Protein AF-A0A353QF00-F1 (afdb_monomer)

Mean predicted aligned error: 13.76 Å

Foldseek 3Di:
DVVVVVVVVVVVVVVVVVVVVVVVVVVVVVVVVVVVVVVVVVVVVVVVVVVVVVVVVVVVVVVVVVVVVVVVVVVVVVVVVVVVVVVVVVVVVVVVVVVVVVVVVVVVVVVVVVVVVVVLVVLLVVQQDDPDPPQDAPCRVVVDDPPPAPRVVDPRGHSLSHAFGADPVRGGDPDSVSSVVVLVPDPSNVVRPDDPPDDDD

Secondary structure (DSSP, 8-state):
-HHHHHHHHHHHHHHHHHHHHHHHHHHHHHHHHHHHHHHHHHHHHHHHHHHHHHHHHHHHHHHHHHHHHHHHHHHHHHHHHHHHHHHHHHHHHHHHHHHHHHHHHHHHHHHHHHHHHHHHHHHHHHHTS---TT---HHHHTT---TT-TTTT-SS--GGGSTT-B-TTS-B-SSHHHHHHHHTTSHHHHHHH--TT----

Radius of gyration: 63.58 Å; Cα contacts (8 Å, |Δi|>4): 87; chains: 1; bounding box: 124×31×167 Å

Solvent-accessible surface area (backbone atoms only — not comparable to full-atom values): 11390 Å² total; per-residue (Å²): 114,73,70,61,53,54,52,52,50,53,54,50,52,52,51,53,52,50,57,50,48,54,52,49,51,53,52,51,51,51,50,49,55,52,50,50,53,51,51,52,54,51,50,53,51,50,57,51,51,53,53,51,53,53,51,51,52,53,50,50,54,52,49,53,52,49,52,53,52,50,52,52,50,52,54,50,51,52,52,53,50,52,51,52,55,50,50,55,49,50,52,50,51,51,53,50,52,54,52,52,47,51,52,51,52,51,53,50,51,53,52,52,52,53,51,52,53,50,50,52,51,51,50,37,57,59,31,51,59,83,88,58,94,82,66,63,43,52,44,68,80,66,71,52,83,59,85,85,22,72,46,55,93,41,91,48,55,45,49,82,40,46,79,64,32,50,51,97,86,70,51,50,56,95,40,70,72,64,36,47,68,56,36,71,73,32,64,56,47,47,64,64,65,60,57,103,82,68,83,90,127

Sequence (201 aa):
AQIVNLVQEILAETKAAVEASEHGALAAETGSVLSIKASEAFSEIYASVDRTVQTIQDIAAASEQQAASSQEMTSTMATVSDIAAQNATGARQVSGGAQEQRVTVGRLAEQAHALVEMADRLTSMVGRFKVKEDFQSCWIIKNCNFLNCPAFQSPEEKCWLVPGTLCESGQAAPSIAAKRSTCYQCEVFKTNQRTDSEPVS

Structure (mmCIF, N/CA/C/O backbone):
data_AF-A0A353QF00-F1
#
_entry.id   AF-A0A353QF00-F1
#
loop_
_atom_site.group_PDB
_atom_site.id
_atom_site.type_symbol
_atom_site.label_atom_id
_atom_site.label_alt_id
_atom_site.label_comp_id
_atom_site.label_asym_id
_atom_site.label_entity_id
_atom_site.label_seq_id
_atom_site.pdbx_PDB_ins_code
_atom_site.Cartn_x
_atom_site.Cartn_y
_atom_site.Cartn_z
_atom_site.occupancy
_atom_site.B_iso_or_equiv
_atom_site.auth_seq_id
_atom_site.auth_comp_id
_atom_site.auth_asym_id
_atom_site.auth_atom_id
_atom_site.pdbx_PDB_model_num
ATOM 1 N N . ALA A 1 1 ? -57.019 -16.381 102.687 1.00 62.34 1 ALA A N 1
ATOM 2 C CA . ALA A 1 1 ? -56.013 -17.139 101.911 1.00 62.34 1 ALA A CA 1
ATOM 3 C C . ALA A 1 1 ? -56.143 -16.910 100.399 1.00 62.34 1 ALA A C 1
ATOM 5 O O . ALA A 1 1 ? -55.156 -16.534 99.793 1.00 62.34 1 ALA A O 1
ATOM 6 N N . GLN A 1 2 ? -57.333 -17.045 99.793 1.00 73.69 2 GLN A N 1
ATOM 7 C CA . GLN A 1 2 ? -57.522 -16.917 98.331 1.00 73.69 2 GLN A CA 1
ATOM 8 C C . GLN A 1 2 ? -57.064 -15.584 97.705 1.00 73.69 2 GLN A C 1
ATOM 10 O O . GLN A 1 2 ? -56.411 -15.612 96.670 1.00 73.69 2 GLN A O 1
ATOM 15 N N . ILE A 1 3 ? -57.335 -14.431 98.331 1.00 79.75 3 ILE A N 1
ATOM 16 C CA . ILE A 1 3 ? -56.922 -13.122 97.776 1.00 79.75 3 ILE A CA 1
ATOM 17 C C . ILE A 1 3 ? -55.393 -12.967 97.737 1.00 79.75 3 ILE A C 1
ATOM 19 O O . ILE A 1 3 ? -54.861 -12.385 96.801 1.00 7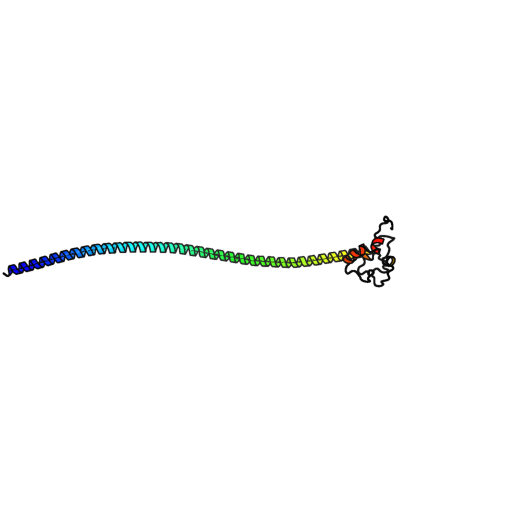9.75 3 ILE A O 1
ATOM 23 N N . VAL A 1 4 ? -54.672 -13.524 98.715 1.00 85.38 4 VAL A N 1
ATOM 24 C CA . VAL A 1 4 ? -53.202 -13.431 98.772 1.00 85.38 4 VAL A CA 1
ATOM 25 C C . VAL A 1 4 ? -52.552 -14.224 97.633 1.00 85.38 4 VAL A C 1
ATOM 27 O O . VAL A 1 4 ? -51.628 -13.713 97.010 1.00 85.38 4 VAL A O 1
ATOM 30 N N . ASN A 1 5 ? -53.067 -15.418 97.313 1.00 85.00 5 ASN A N 1
ATOM 31 C CA . ASN A 1 5 ? -52.582 -16.208 96.174 1.00 85.00 5 ASN A CA 1
ATOM 32 C C . ASN A 1 5 ? -52.842 -15.505 94.836 1.00 85.00 5 ASN A C 1
ATOM 34 O O . ASN A 1 5 ? -51.938 -15.439 94.014 1.00 85.00 5 ASN A O 1
ATOM 38 N N . LEU A 1 6 ? -54.033 -14.924 94.647 1.00 88.56 6 LEU A N 1
ATOM 39 C CA . LEU A 1 6 ? -54.366 -14.197 93.417 1.00 88.56 6 LEU A CA 1
ATOM 40 C C . LEU A 1 6 ? -53.445 -12.982 93.211 1.00 88.56 6 LEU A C 1
ATOM 42 O O . LEU A 1 6 ? -52.979 -12.723 92.109 1.00 88.56 6 LEU A O 1
ATOM 46 N N . VAL A 1 7 ? -53.140 -12.250 94.289 1.00 88.31 7 VAL A N 1
ATOM 47 C CA . VAL A 1 7 ? -52.195 -11.124 94.244 1.00 88.31 7 VAL A CA 1
ATOM 48 C C . VAL A 1 7 ? -50.771 -11.604 93.942 1.00 88.31 7 VAL A C 1
ATOM 50 O O . VAL A 1 7 ? -50.075 -10.954 93.168 1.00 88.31 7 VAL A O 1
ATOM 53 N N . GLN A 1 8 ? -50.329 -12.736 94.503 1.00 89.81 8 GLN A N 1
ATOM 54 C CA . GLN A 1 8 ? -49.017 -13.314 94.186 1.00 89.81 8 GLN A CA 1
ATOM 55 C C . GLN A 1 8 ? -48.906 -13.767 92.723 1.00 89.81 8 GLN A C 1
ATOM 57 O O . GLN A 1 8 ? -47.873 -13.522 92.104 1.00 89.81 8 GLN A O 1
ATOM 62 N N . GLU A 1 9 ? -49.957 -14.366 92.158 1.00 92.56 9 GLU A N 1
ATOM 63 C CA . GLU A 1 9 ? -50.022 -14.723 90.733 1.00 92.56 9 GLU A CA 1
ATOM 64 C C . GLU A 1 9 ? -49.949 -13.487 89.833 1.00 92.56 9 GLU A C 1
ATOM 66 O O . GLU A 1 9 ? -49.100 -13.432 88.947 1.00 92.56 9 GLU A O 1
ATOM 71 N N . ILE A 1 10 ? -50.753 -12.453 90.111 1.00 92.50 10 ILE A N 1
ATOM 72 C CA . ILE A 1 10 ? -50.735 -11.198 89.341 1.00 92.50 10 ILE A CA 1
ATOM 73 C C . ILE A 1 10 ? -49.346 -10.546 89.388 1.00 92.50 10 ILE A C 1
ATOM 75 O O . ILE A 1 10 ? -48.869 -10.049 88.367 1.00 92.50 10 ILE A O 1
ATOM 79 N N . LEU A 1 11 ? -48.678 -10.552 90.549 1.00 91.31 11 LEU A N 1
ATOM 80 C CA . LEU A 1 11 ? -47.320 -10.015 90.704 1.00 91.31 11 LEU A CA 1
ATOM 81 C C . LEU A 1 11 ? -46.272 -10.828 89.926 1.00 91.31 11 LEU A C 1
ATOM 83 O O . LEU A 1 11 ? -45.337 -10.253 89.368 1.00 91.31 11 LEU A O 1
ATOM 87 N N . ALA A 1 12 ? -46.419 -12.154 89.867 1.00 93.62 12 ALA A N 1
ATOM 88 C CA . ALA A 1 12 ? -45.540 -13.013 89.079 1.00 93.62 12 ALA A CA 1
ATOM 89 C C . ALA A 1 12 ? -45.742 -12.802 87.567 1.00 93.62 12 ALA A C 1
ATOM 91 O O . ALA A 1 12 ? -44.761 -12.646 86.840 1.00 93.62 12 ALA A O 1
ATOM 92 N N . GLU A 1 13 ? -46.993 -12.722 87.101 1.00 94.50 13 GLU A N 1
ATOM 93 C CA . GLU A 1 13 ? -47.311 -12.431 85.697 1.00 94.50 13 GLU A CA 1
ATOM 94 C C . GLU A 1 13 ? -46.851 -11.033 85.275 1.00 94.50 13 GLU A C 1
ATOM 96 O O . GLU A 1 13 ? -46.272 -10.880 84.200 1.00 94.50 13 GLU A O 1
ATOM 101 N N . THR A 1 14 ? -47.035 -10.008 86.115 1.00 93.94 14 THR A N 1
ATOM 102 C CA . THR A 1 14 ? -46.533 -8.657 85.805 1.00 93.94 14 THR A CA 1
ATOM 103 C C . THR A 1 14 ? -45.014 -8.616 85.736 1.00 93.94 14 THR A C 1
ATOM 105 O O . THR A 1 14 ? -44.478 -7.968 84.839 1.00 93.94 14 THR A O 1
ATOM 108 N N . LYS A 1 15 ? -44.302 -9.340 86.611 1.00 94.50 15 LYS A N 1
ATOM 109 C CA . LYS A 1 15 ? -42.843 -9.463 86.506 1.00 94.50 15 LYS A CA 1
ATOM 110 C C . LYS A 1 15 ? -42.426 -10.111 85.180 1.00 94.50 15 LYS A C 1
ATOM 112 O O . LYS A 1 15 ? -41.558 -9.574 84.497 1.00 94.50 15 LYS A O 1
ATOM 117 N N . ALA A 1 16 ? -43.071 -11.210 84.789 1.00 94.75 16 ALA A N 1
ATOM 118 C CA . ALA A 1 16 ? -42.801 -11.872 83.513 1.00 94.75 16 ALA A CA 1
ATOM 119 C C . ALA A 1 16 ? -43.120 -10.966 82.306 1.00 94.75 16 ALA A C 1
ATOM 121 O O . ALA A 1 16 ? -42.369 -10.943 81.334 1.00 94.75 16 ALA A O 1
ATOM 122 N N . ALA A 1 17 ? -44.195 -10.174 82.374 1.00 96.06 17 ALA A N 1
ATOM 123 C CA . ALA A 1 17 ? -44.554 -9.211 81.333 1.00 96.06 17 ALA A CA 1
ATOM 124 C C . ALA A 1 17 ? -43.525 -8.073 81.192 1.00 96.06 17 ALA A C 1
ATOM 126 O O . ALA A 1 17 ? -43.244 -7.637 80.072 1.00 96.06 17 ALA A O 1
ATOM 127 N N . VAL A 1 18 ? -42.942 -7.608 82.305 1.00 95.94 18 VAL A N 1
ATOM 128 C CA . VAL A 1 18 ? -41.851 -6.619 82.296 1.00 95.94 18 VAL A CA 1
ATOM 129 C C . VAL A 1 18 ? -40.585 -7.221 81.682 1.00 95.94 18 VAL A C 1
ATOM 131 O O . VAL A 1 18 ? -40.045 -6.630 80.751 1.00 95.94 18 VAL A O 1
ATOM 134 N N . GLU A 1 19 ? -40.169 -8.420 82.103 1.00 96.50 19 GLU A N 1
ATOM 135 C CA . GLU A 1 19 ? -39.001 -9.116 81.528 1.00 96.50 19 GLU A CA 1
ATOM 136 C C . GLU A 1 19 ? -39.170 -9.395 80.020 1.00 96.50 19 GLU A C 1
ATOM 138 O O . GLU A 1 19 ? -38.219 -9.260 79.242 1.00 96.50 19 GLU A O 1
ATOM 143 N N . ALA A 1 20 ? -40.383 -9.749 79.579 1.00 96.62 20 ALA A N 1
ATOM 144 C CA . ALA A 1 20 ? -40.703 -9.938 78.165 1.00 96.62 20 ALA A CA 1
ATOM 145 C C . ALA A 1 20 ? -40.679 -8.614 77.382 1.00 96.62 20 ALA A C 1
ATOM 147 O O . ALA A 1 20 ? -40.207 -8.583 76.245 1.00 96.62 20 ALA A O 1
ATOM 148 N N . SER A 1 21 ? -41.149 -7.517 77.984 1.00 95.75 21 SER A N 1
ATOM 149 C CA . SER A 1 21 ? -41.096 -6.180 77.376 1.00 95.75 21 SER A CA 1
ATOM 150 C C . SER A 1 21 ? -39.664 -5.662 77.252 1.00 95.75 21 SER A C 1
ATOM 152 O O . SER A 1 21 ? -39.324 -5.091 76.219 1.00 95.75 21 SER A O 1
ATOM 154 N N . GLU A 1 22 ? -38.806 -5.901 78.248 1.00 95.56 22 GLU A N 1
ATOM 155 C CA . GLU A 1 22 ? -37.377 -5.565 78.182 1.00 95.56 22 GLU A CA 1
ATOM 156 C C . GLU A 1 22 ? -36.667 -6.340 77.063 1.00 95.56 22 GLU A C 1
ATOM 158 O O . GLU A 1 22 ? -35.948 -5.746 76.257 1.00 95.56 22 GLU A O 1
ATOM 163 N N . HIS A 1 23 ? -36.930 -7.646 76.932 1.00 96.06 23 HIS A N 1
ATOM 164 C CA . HIS A 1 23 ? -36.420 -8.435 75.805 1.00 96.06 23 HIS A CA 1
ATOM 165 C C . HIS A 1 23 ? -36.968 -7.954 74.457 1.00 96.06 23 HIS A C 1
ATOM 167 O O . HIS A 1 23 ? -36.221 -7.881 73.480 1.00 96.06 23 HIS A O 1
ATOM 173 N N . GLY A 1 24 ? -38.255 -7.606 74.394 1.00 97.00 24 GLY A N 1
ATOM 174 C CA . GLY A 1 24 ? -38.881 -7.043 73.199 1.00 97.00 24 GLY A CA 1
ATOM 175 C C . GLY A 1 24 ? -38.246 -5.716 72.782 1.00 97.00 24 GLY A C 1
ATOM 176 O O . GLY A 1 24 ? -37.971 -5.519 71.599 1.00 97.00 24 GLY A O 1
ATOM 177 N N . ALA A 1 25 ? -37.946 -4.841 73.745 1.00 95.56 25 ALA A N 1
ATOM 178 C CA . ALA A 1 25 ? -37.259 -3.576 73.507 1.00 95.56 25 ALA A CA 1
ATOM 179 C C . ALA A 1 25 ? -35.841 -3.799 72.957 1.00 95.56 25 ALA A C 1
ATOM 181 O O . ALA A 1 25 ? -35.483 -3.206 71.940 1.00 95.56 25 ALA A O 1
ATOM 182 N N . LEU A 1 26 ? -35.072 -4.718 73.551 1.00 96.31 26 LEU A N 1
ATOM 183 C CA . LEU A 1 26 ? -33.726 -5.056 73.079 1.00 96.31 26 LEU A CA 1
ATOM 184 C C . LEU A 1 26 ? -33.743 -5.663 71.665 1.00 96.31 26 LEU A C 1
ATOM 186 O O . LEU A 1 26 ? -32.917 -5.316 70.816 1.00 96.31 26 LEU A O 1
ATOM 190 N N . ALA A 1 27 ? -34.690 -6.564 71.390 1.00 96.31 27 ALA A N 1
ATOM 191 C CA . ALA A 1 27 ? -34.858 -7.162 70.069 1.00 96.31 27 ALA A CA 1
ATOM 192 C C . ALA A 1 27 ? -35.247 -6.109 69.017 1.00 96.31 27 ALA A C 1
ATOM 194 O O . ALA A 1 27 ? -34.711 -6.128 67.907 1.00 96.31 27 ALA A O 1
ATOM 195 N N . ALA A 1 28 ? -36.123 -5.162 69.369 1.00 96.81 28 ALA A N 1
ATOM 196 C CA . ALA A 1 28 ? -36.506 -4.053 68.500 1.00 96.81 28 ALA A CA 1
ATOM 197 C C . ALA A 1 28 ? -35.326 -3.108 68.218 1.00 96.81 28 ALA A C 1
ATOM 199 O O . ALA A 1 28 ? -35.113 -2.721 67.069 1.00 96.81 28 ALA A O 1
ATOM 200 N N . GLU A 1 29 ? -34.518 -2.788 69.231 1.00 96.50 29 GLU A N 1
ATOM 201 C CA . GLU A 1 29 ? -33.310 -1.976 69.067 1.00 96.50 29 GLU A CA 1
ATOM 202 C C . GLU A 1 29 ? -32.283 -2.674 68.166 1.00 96.50 29 GLU A C 1
ATOM 204 O O . GLU A 1 29 ? -31.778 -2.083 67.210 1.00 96.50 29 GLU A O 1
ATOM 209 N N . THR A 1 30 ? -32.063 -3.973 68.378 1.00 96.94 30 THR A N 1
ATOM 210 C CA . THR A 1 30 ? -31.185 -4.785 67.523 1.00 96.94 30 THR A CA 1
ATOM 211 C C . THR A 1 30 ? -31.697 -4.832 66.078 1.00 96.94 30 THR A C 1
ATOM 213 O O . THR A 1 30 ? -30.918 -4.676 65.135 1.00 96.94 30 THR A O 1
ATOM 216 N N . GLY A 1 31 ? -33.010 -5.000 65.884 1.00 97.38 31 GLY A N 1
ATOM 217 C CA . GLY A 1 31 ? -33.652 -4.986 64.567 1.00 97.38 31 GLY A CA 1
ATOM 218 C C . GLY A 1 31 ? -33.540 -3.634 63.857 1.00 97.38 31 GLY A C 1
ATOM 219 O O . GLY A 1 31 ? -33.307 -3.592 62.647 1.00 97.38 31 GLY A O 1
ATOM 220 N N . SER A 1 32 ? -33.632 -2.533 64.608 1.00 96.88 32 SER A N 1
ATOM 221 C CA . SER A 1 32 ? -33.413 -1.174 64.101 1.00 96.88 32 SER A CA 1
ATOM 222 C C . SER A 1 32 ? -31.983 -1.003 63.581 1.00 96.88 32 SER A C 1
ATOM 224 O O . SER A 1 32 ? -31.783 -0.622 62.426 1.00 96.88 32 SER A O 1
ATOM 226 N N . VAL A 1 33 ? -30.979 -1.400 64.373 1.00 97.19 33 VAL A N 1
ATOM 227 C CA . VAL A 1 33 ? -29.563 -1.343 63.967 1.00 97.19 33 VAL A CA 1
ATOM 228 C C . VAL A 1 33 ? -29.299 -2.195 62.722 1.00 97.19 33 VAL A C 1
ATOM 230 O O . VAL A 1 33 ? -28.593 -1.759 61.812 1.00 97.19 33 VAL A O 1
ATOM 233 N N . LEU A 1 34 ? -29.869 -3.401 62.649 1.00 97.31 34 LEU A N 1
ATOM 234 C CA . LEU A 1 34 ? -29.706 -4.274 61.484 1.00 97.31 34 LEU A CA 1
ATOM 235 C C . LEU A 1 34 ? -30.348 -3.672 60.223 1.00 97.31 34 LEU A C 1
ATOM 237 O O . LEU A 1 34 ? -29.769 -3.756 59.142 1.00 97.31 34 LEU A O 1
ATOM 241 N N . SER A 1 35 ? -31.507 -3.023 60.369 1.00 97.69 35 SER A N 1
ATOM 242 C CA . SER A 1 35 ? -32.202 -2.344 59.268 1.00 97.69 35 SER A CA 1
ATOM 243 C C . SER A 1 35 ? -31.404 -1.153 58.734 1.00 97.69 35 SER A C 1
ATOM 245 O O . SER A 1 35 ? -31.331 -0.967 57.520 1.00 97.69 35 SER A O 1
ATOM 247 N N . ILE A 1 36 ? -30.745 -0.390 59.615 1.00 97.25 36 ILE A N 1
ATOM 248 C CA . ILE A 1 36 ? -29.839 0.698 59.215 1.00 97.25 36 ILE A CA 1
ATOM 249 C C . ILE A 1 36 ? -28.675 0.140 58.389 1.00 97.25 36 ILE A C 1
ATOM 251 O O . ILE A 1 36 ? -28.447 0.607 57.276 1.00 97.25 36 ILE A O 1
ATOM 255 N N . LYS A 1 37 ? -28.006 -0.919 58.865 1.00 97.38 37 LYS A N 1
ATOM 256 C CA . LYS A 1 37 ? -26.907 -1.565 58.121 1.00 97.38 37 LYS A CA 1
ATOM 257 C C . LYS A 1 37 ? -27.352 -2.108 56.762 1.00 97.38 37 LYS A C 1
ATOM 259 O O . LYS A 1 37 ? -26.625 -1.992 55.779 1.00 97.38 37 LYS A O 1
ATOM 264 N N . ALA A 1 38 ? -28.548 -2.693 56.687 1.00 97.50 38 ALA A N 1
ATOM 265 C CA . ALA A 1 38 ? -29.117 -3.138 55.418 1.00 97.50 38 ALA A CA 1
ATOM 266 C C . ALA A 1 38 ? -29.354 -1.953 54.466 1.00 97.50 38 ALA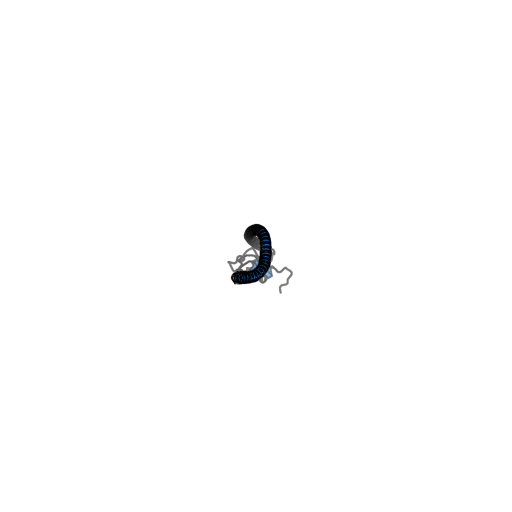 A C 1
ATOM 268 O O . ALA A 1 38 ? -29.028 -2.042 53.284 1.00 97.50 38 ALA A O 1
ATOM 269 N N . SER A 1 39 ? -29.865 -0.829 54.980 1.00 97.44 39 SER A N 1
ATOM 270 C CA . SER A 1 39 ? -30.057 0.397 54.200 1.00 97.44 39 SER A CA 1
ATOM 271 C C . SER A 1 39 ? -28.736 0.975 53.682 1.00 97.44 39 SER A C 1
ATOM 273 O O . SER A 1 39 ? -28.680 1.427 52.540 1.00 97.44 39 SER A O 1
ATOM 275 N N . GLU A 1 40 ? -27.673 0.950 54.488 1.00 97.94 40 GLU A N 1
ATOM 276 C CA . GLU A 1 40 ? -26.328 1.372 54.075 1.00 97.94 40 GLU A CA 1
ATOM 277 C C . GLU A 1 40 ? -25.800 0.493 52.933 1.00 97.94 40 GLU A C 1
ATOM 279 O O . GLU A 1 40 ? -25.396 1.014 51.894 1.00 97.94 40 GLU A O 1
ATOM 284 N N . ALA A 1 41 ? -25.912 -0.834 53.061 1.00 98.00 41 ALA A N 1
ATOM 285 C CA . ALA A 1 41 ? -25.506 -1.769 52.011 1.00 98.00 41 ALA A CA 1
ATOM 286 C C . ALA A 1 41 ? -26.292 -1.564 50.701 1.00 98.00 41 ALA A C 1
ATOM 288 O O . ALA A 1 41 ? -25.714 -1.589 49.614 1.00 98.00 41 ALA A O 1
ATOM 289 N N . PHE A 1 42 ? -27.604 -1.309 50.775 1.00 97.81 42 PHE A N 1
ATOM 290 C CA . PHE A 1 42 ? -28.396 -0.987 49.584 1.00 97.81 42 PHE A CA 1
ATOM 291 C C . PHE A 1 42 ? -27.987 0.342 48.940 1.00 97.81 42 PHE A C 1
ATOM 293 O O . PHE A 1 42 ? -28.005 0.444 47.713 1.00 97.81 42 PHE A O 1
ATOM 300 N N . SER A 1 43 ? -27.578 1.335 49.733 1.00 98.19 43 SER A N 1
ATOM 301 C CA . SER A 1 43 ? -27.048 2.604 49.220 1.00 98.19 43 SER A CA 1
ATOM 302 C C . SER A 1 43 ? -25.748 2.396 48.433 1.00 98.19 43 SER A C 1
ATOM 304 O O . SER A 1 43 ? -25.583 2.933 47.335 1.00 98.19 43 SER A O 1
ATOM 306 N N . GLU A 1 44 ? -24.850 1.539 48.929 1.00 98.25 44 GLU A N 1
ATOM 307 C CA . GLU A 1 44 ? -23.626 1.165 48.209 1.00 98.25 44 GLU A CA 1
ATOM 308 C C . GLU A 1 44 ? -23.923 0.419 46.901 1.00 98.25 44 GLU A C 1
ATOM 310 O O . GLU A 1 44 ? -23.324 0.724 45.864 1.00 98.25 44 GLU A O 1
ATOM 315 N N . ILE A 1 45 ? -24.882 -0.516 46.921 1.00 98.31 45 ILE A N 1
ATOM 316 C CA . ILE A 1 45 ? -25.340 -1.221 45.715 1.00 98.31 45 ILE A CA 1
ATOM 317 C C . ILE A 1 45 ? -25.887 -0.221 44.698 1.00 98.31 45 ILE A C 1
ATOM 319 O O . ILE A 1 45 ? -25.503 -0.278 43.530 1.00 98.31 45 ILE A O 1
ATOM 323 N N . TYR A 1 46 ? -26.731 0.719 45.128 1.00 98.25 46 TYR A N 1
ATOM 324 C CA . TYR A 1 46 ? -27.291 1.744 44.250 1.00 98.25 46 TYR A CA 1
ATOM 325 C C . TYR A 1 46 ? -26.188 2.580 43.591 1.00 98.25 46 TYR A C 1
ATOM 327 O O . TYR A 1 46 ? -26.173 2.732 42.371 1.00 98.25 46 TYR A O 1
ATOM 335 N N . ALA A 1 47 ? -25.202 3.036 44.368 1.00 98.12 47 ALA A N 1
ATOM 336 C CA . ALA A 1 47 ? -24.059 3.777 43.838 1.00 98.12 47 ALA A CA 1
ATOM 337 C C . ALA A 1 47 ? -23.203 2.946 42.861 1.00 98.12 47 ALA A C 1
ATOM 339 O O . ALA A 1 47 ? -22.597 3.486 41.937 1.00 98.12 47 ALA A O 1
ATOM 340 N N . SER A 1 48 ? -23.104 1.631 43.058 1.00 98.38 48 SER A N 1
ATOM 341 C CA . SER A 1 48 ? -22.401 0.731 42.134 1.00 98.38 48 SER A CA 1
ATOM 342 C C . SER A 1 48 ? -23.165 0.544 40.816 1.00 98.38 48 SER A C 1
ATOM 344 O O . SER A 1 48 ? -22.578 0.609 39.731 1.00 98.38 48 SER A O 1
ATOM 346 N N . VAL A 1 49 ? -24.488 0.377 40.897 1.00 98.31 49 VAL A N 1
ATOM 347 C CA . VAL A 1 49 ? -25.368 0.286 39.724 1.00 98.31 49 VAL A CA 1
ATOM 348 C C . VAL A 1 49 ? -25.318 1.581 38.915 1.00 98.31 49 VAL A C 1
ATOM 350 O O . VAL A 1 49 ? -25.152 1.518 37.701 1.00 98.31 49 VAL A O 1
ATOM 353 N N . ASP A 1 50 ? -25.364 2.740 39.570 1.00 98.25 50 ASP A N 1
ATOM 354 C CA . ASP A 1 50 ? -25.277 4.049 38.913 1.00 98.25 50 ASP A CA 1
ATOM 355 C C . ASP A 1 50 ? -23.961 4.216 38.127 1.00 98.25 50 ASP A C 1
ATOM 357 O O . ASP A 1 50 ? -23.967 4.539 36.938 1.00 98.25 50 ASP A O 1
ATOM 361 N N . ARG A 1 51 ? -22.820 3.840 38.728 1.00 98.38 51 ARG A N 1
ATOM 362 C CA . ARG A 1 51 ? -21.525 3.810 38.018 1.00 98.38 51 ARG A CA 1
ATOM 363 C C . ARG A 1 51 ? -21.518 2.846 36.833 1.00 98.38 51 ARG A C 1
ATOM 365 O O . ARG A 1 51 ? -20.905 3.135 35.804 1.00 98.38 51 ARG A O 1
ATOM 372 N N . THR A 1 52 ? -22.180 1.700 36.968 1.00 98.31 52 THR A N 1
ATOM 373 C CA . THR A 1 52 ? -22.297 0.725 35.876 1.00 98.31 52 THR A CA 1
ATOM 374 C C . THR A 1 52 ? -23.094 1.316 34.715 1.00 98.31 52 THR A C 1
ATOM 376 O O . THR A 1 52 ? -22.673 1.195 33.567 1.00 98.31 52 THR A O 1
ATOM 379 N N . VAL A 1 53 ? -24.193 2.021 35.001 1.00 98.38 53 VAL A N 1
ATOM 380 C CA . VAL A 1 53 ? -24.988 2.730 33.988 1.00 98.38 53 VAL A CA 1
ATOM 381 C C . VAL A 1 53 ? -24.152 3.796 33.284 1.00 98.38 53 VAL A C 1
ATOM 383 O O . VAL A 1 53 ? -24.160 3.841 32.055 1.00 98.38 53 VAL A O 1
ATOM 386 N N . GLN A 1 54 ? -23.377 4.593 34.026 1.00 98.31 54 GLN A N 1
ATOM 387 C CA . GLN A 1 54 ? -22.492 5.596 33.427 1.00 98.31 54 GLN A CA 1
ATOM 388 C C . GLN A 1 54 ? -21.454 4.956 32.496 1.00 98.31 54 GLN A C 1
ATOM 390 O O . GLN A 1 54 ? -21.268 5.398 31.366 1.00 98.31 54 GLN A O 1
ATOM 395 N N . THR A 1 55 ? -20.842 3.852 32.927 1.00 98.12 55 THR A N 1
ATOM 396 C CA . THR A 1 55 ? -19.855 3.123 32.116 1.00 98.12 55 THR A CA 1
ATOM 397 C C . THR A 1 55 ? -20.478 2.570 30.831 1.00 98.12 55 THR A C 1
ATOM 399 O O . THR A 1 55 ? -19.851 2.591 29.776 1.00 98.12 55 THR A O 1
ATOM 402 N N . ILE A 1 56 ? -21.725 2.091 30.889 1.00 98.00 56 ILE A N 1
ATOM 403 C CA . ILE A 1 56 ? -22.453 1.622 29.702 1.00 98.00 56 ILE A CA 1
ATOM 404 C C . ILE A 1 56 ? -22.686 2.770 28.712 1.00 98.00 56 ILE A C 1
ATOM 406 O O . ILE A 1 56 ? -22.551 2.557 27.507 1.00 98.00 56 ILE A O 1
ATOM 410 N N . GLN A 1 57 ? -22.996 3.979 29.191 1.00 97.62 57 GLN A N 1
ATOM 411 C CA . GLN A 1 57 ? -23.142 5.153 28.323 1.00 97.62 57 GLN A CA 1
ATOM 412 C C . GLN A 1 57 ? -21.816 5.530 27.653 1.00 97.62 57 GLN A C 1
ATOM 414 O O . GLN A 1 57 ? -21.795 5.777 26.447 1.00 97.62 57 GLN A O 1
ATOM 419 N N . ASP A 1 58 ? -20.706 5.488 28.392 1.00 98.06 58 ASP A N 1
ATOM 420 C CA . ASP A 1 58 ? -19.375 5.754 27.837 1.00 98.06 58 ASP A CA 1
ATOM 421 C C . ASP A 1 58 ? -18.991 4.707 26.773 1.00 98.06 58 ASP A C 1
ATOM 423 O O . ASP A 1 58 ? -18.469 5.050 25.710 1.00 98.06 58 ASP A O 1
ATOM 427 N N . ILE A 1 59 ? -19.308 3.426 27.011 1.00 98.00 59 ILE A N 1
ATOM 428 C CA . ILE A 1 59 ? -19.111 2.343 26.033 1.00 98.00 59 ILE A CA 1
ATOM 429 C C . ILE A 1 59 ? -19.975 2.565 24.788 1.00 98.00 59 ILE A C 1
ATOM 431 O O . ILE A 1 59 ? -19.498 2.340 23.674 1.00 98.00 59 ILE A O 1
ATOM 435 N N . ALA A 1 60 ? -21.226 3.001 24.946 1.00 97.75 60 ALA A N 1
ATOM 436 C CA . ALA A 1 60 ? -22.107 3.293 23.819 1.00 97.75 60 ALA A CA 1
ATOM 437 C C . ALA A 1 60 ? -21.539 4.427 22.952 1.00 97.75 60 ALA A C 1
ATOM 439 O O . ALA A 1 60 ? -21.408 4.255 21.740 1.00 97.75 60 ALA A O 1
ATOM 440 N N . ALA A 1 61 ? -21.094 5.526 23.570 1.00 97.69 61 ALA A N 1
ATOM 441 C CA . ALA A 1 61 ? -20.456 6.636 22.863 1.00 97.69 61 ALA A CA 1
ATOM 442 C C . ALA A 1 61 ? -19.168 6.198 22.139 1.00 97.69 61 ALA A C 1
ATOM 444 O O . ALA A 1 61 ? -18.960 6.519 20.967 1.00 97.69 61 ALA A O 1
ATOM 445 N N . ALA A 1 62 ? -18.320 5.400 22.798 1.00 98.00 62 ALA A N 1
ATOM 446 C CA . ALA A 1 62 ? -17.118 4.846 22.177 1.00 98.00 62 ALA A CA 1
ATOM 447 C C . ALA A 1 62 ? -17.449 3.915 20.994 1.00 98.00 62 ALA A C 1
ATOM 449 O O . ALA A 1 62 ? -16.752 3.932 19.978 1.00 98.00 62 ALA A O 1
ATOM 450 N N . SER A 1 63 ? -18.525 3.133 21.103 1.00 97.75 63 SER A N 1
ATOM 451 C CA . SER A 1 63 ? -18.988 2.227 20.045 1.00 97.75 63 SER A CA 1
ATOM 452 C C . SER A 1 63 ? -19.511 2.994 18.826 1.00 97.75 63 SER A C 1
ATOM 454 O O . SER A 1 63 ? -19.216 2.615 17.693 1.00 97.75 63 SER A O 1
ATOM 456 N N . GLU A 1 64 ? -20.229 4.103 19.030 1.00 97.56 64 GLU A N 1
ATOM 457 C CA . GLU A 1 64 ? -20.656 4.994 17.940 1.00 97.56 64 GLU A CA 1
ATOM 458 C C . GLU A 1 64 ? -19.457 5.615 17.215 1.00 97.56 64 GLU A C 1
ATOM 460 O O . GLU A 1 64 ? -19.398 5.608 15.982 1.00 97.56 64 GLU A O 1
ATOM 465 N N . GLN A 1 65 ? -18.453 6.079 17.964 1.00 97.94 65 GLN A N 1
ATOM 466 C CA . GLN A 1 65 ? -17.221 6.598 17.374 1.00 97.94 65 GLN A CA 1
ATOM 467 C C . GLN A 1 65 ? -16.470 5.517 16.579 1.00 97.94 65 GLN A C 1
ATOM 469 O O . GLN A 1 65 ? -16.005 5.780 15.470 1.00 97.94 65 GLN A O 1
ATOM 474 N N . GLN A 1 66 ? -16.393 4.285 17.094 1.00 97.19 66 GLN A N 1
ATOM 475 C CA . GLN A 1 66 ? -15.799 3.155 16.372 1.00 97.19 66 GLN A CA 1
ATOM 476 C C . GLN A 1 66 ? -16.549 2.825 15.077 1.00 97.19 66 GLN A C 1
ATOM 478 O O . GLN A 1 66 ? -15.910 2.522 14.066 1.00 97.19 66 GLN A O 1
ATOM 483 N N . ALA A 1 67 ? -17.882 2.901 15.076 1.00 96.88 67 ALA A N 1
ATOM 484 C CA . ALA A 1 67 ? -18.680 2.700 13.870 1.00 96.88 67 ALA A CA 1
ATOM 485 C C . ALA A 1 67 ? -18.372 3.774 12.812 1.00 96.88 67 ALA A C 1
ATOM 487 O O . ALA A 1 67 ? -18.147 3.442 11.646 1.00 96.88 67 ALA A O 1
ATOM 488 N N . ALA A 1 68 ? -18.268 5.042 13.224 1.00 96.81 68 ALA A N 1
ATOM 489 C CA . ALA A 1 68 ? -17.881 6.137 12.336 1.00 96.81 68 ALA A CA 1
ATOM 490 C C . ALA A 1 68 ? -16.470 5.934 11.751 1.00 96.81 68 ALA A C 1
ATOM 492 O O . ALA A 1 68 ? -16.293 5.984 10.532 1.00 96.81 68 ALA A O 1
ATOM 493 N N . SER A 1 69 ? -15.480 5.610 12.590 1.00 98.00 69 SER A N 1
ATOM 494 C CA . SER A 1 69 ? -14.113 5.321 12.133 1.00 98.00 69 SER A CA 1
ATOM 495 C C . SER A 1 69 ? -14.037 4.095 11.215 1.00 98.00 69 SER A C 1
ATOM 497 O O . SER A 1 69 ? -13.247 4.075 10.273 1.00 98.00 69 SER A O 1
ATOM 499 N N . SER A 1 70 ? -14.874 3.077 11.436 1.00 97.31 70 SER A N 1
ATOM 500 C CA . SER A 1 70 ? -14.943 1.894 10.562 1.00 97.31 70 SER A CA 1
ATOM 501 C C . SER A 1 70 ? -15.475 2.241 9.167 1.00 97.31 70 SER A C 1
ATOM 503 O O . SER A 1 70 ? -14.994 1.711 8.159 1.00 97.31 70 SER A O 1
ATOM 505 N N . GLN A 1 71 ? -16.428 3.173 9.085 1.00 96.88 71 GLN A N 1
ATOM 506 C CA . GLN A 1 71 ? -16.943 3.666 7.810 1.00 96.88 71 GLN A CA 1
ATOM 507 C C . GLN A 1 71 ? -15.885 4.477 7.048 1.00 96.88 71 GLN A C 1
ATOM 509 O O . GLN A 1 71 ? -15.708 4.297 5.841 1.00 96.88 71 GLN A O 1
ATOM 514 N N . GLU A 1 72 ? -15.132 5.323 7.752 1.00 97.75 72 GLU A N 1
ATOM 515 C CA . GLU A 1 72 ? -14.007 6.068 7.176 1.00 97.75 72 GLU A CA 1
ATOM 516 C C . GLU A 1 72 ? -12.900 5.130 6.670 1.00 97.75 72 GLU A C 1
ATOM 518 O O . GLU A 1 72 ? -12.383 5.303 5.562 1.00 97.75 72 GLU A O 1
ATOM 523 N N . MET A 1 73 ? -12.588 4.078 7.431 1.00 97.50 73 MET A N 1
ATOM 524 C CA . MET A 1 73 ? -11.633 3.048 7.022 1.00 97.50 73 MET A CA 1
ATOM 525 C C . MET A 1 73 ? -12.084 2.338 5.742 1.00 97.50 73 MET A C 1
ATOM 527 O O . MET A 1 73 ? -11.280 2.146 4.831 1.00 97.50 73 MET A O 1
ATOM 531 N N . THR A 1 74 ? -13.372 2.011 5.630 1.00 97.19 74 THR A N 1
ATOM 532 C CA . THR A 1 74 ? -13.946 1.400 4.421 1.00 97.19 74 THR A CA 1
ATOM 533 C C . THR A 1 74 ? -13.808 2.323 3.205 1.00 97.19 74 THR A C 1
ATOM 535 O O . THR A 1 74 ? -13.373 1.880 2.142 1.00 97.19 74 THR A O 1
ATOM 538 N N . SER A 1 75 ? -14.096 3.619 3.365 1.00 97.50 75 SER A N 1
ATOM 539 C CA . SER A 1 75 ? -13.903 4.630 2.312 1.00 97.50 75 SER A CA 1
ATOM 540 C C . SER A 1 75 ? -12.433 4.755 1.886 1.00 97.50 75 SER A C 1
ATOM 542 O O . SER A 1 75 ? -12.097 4.780 0.697 1.00 97.50 75 SER A O 1
ATOM 544 N N . THR A 1 76 ? -11.526 4.745 2.862 1.00 98.00 76 THR A N 1
ATOM 545 C CA . THR A 1 76 ? -10.081 4.780 2.611 1.00 98.00 76 THR A CA 1
ATOM 546 C C . THR A 1 76 ? -9.630 3.541 1.837 1.00 98.00 76 THR A C 1
ATOM 548 O O . THR A 1 76 ? -8.869 3.656 0.878 1.00 98.00 76 THR A O 1
ATOM 551 N N . MET A 1 77 ? -10.138 2.356 2.186 1.00 97.19 77 MET A N 1
ATOM 552 C CA . MET A 1 77 ? -9.829 1.115 1.468 1.00 97.19 77 MET A CA 1
ATOM 553 C C . MET A 1 77 ? -10.348 1.119 0.027 1.00 97.19 77 MET A C 1
ATOM 555 O O . MET A 1 77 ? -9.649 0.632 -0.863 1.00 97.19 77 MET A O 1
ATOM 559 N N . ALA A 1 78 ? -11.513 1.719 -0.234 1.00 97.50 78 ALA A N 1
ATOM 560 C CA . ALA A 1 78 ? -11.987 1.935 -1.602 1.00 97.50 78 ALA A CA 1
ATOM 561 C C . ALA A 1 78 ? -11.005 2.810 -2.403 1.00 97.50 78 ALA A C 1
ATOM 563 O O . ALA A 1 78 ? -10.614 2.452 -3.511 1.00 97.50 78 ALA A O 1
ATOM 564 N N . THR A 1 79 ? -10.499 3.887 -1.797 1.00 98.00 79 THR A N 1
ATOM 565 C CA . THR A 1 79 ? -9.503 4.764 -2.437 1.00 98.00 79 THR A CA 1
ATOM 566 C C . THR A 1 79 ? -8.184 4.030 -2.714 1.00 98.00 79 THR A C 1
ATOM 568 O O . THR A 1 79 ? -7.593 4.184 -3.782 1.00 98.00 79 THR A O 1
ATOM 571 N N . VAL A 1 80 ? -7.719 3.185 -1.786 1.00 98.12 80 VAL A N 1
ATOM 572 C CA . VAL A 1 80 ? -6.524 2.343 -1.990 1.00 98.12 80 VAL A CA 1
ATOM 573 C C . VAL A 1 80 ? -6.729 1.367 -3.150 1.00 98.12 80 VAL A C 1
ATOM 575 O O . VAL A 1 80 ? -5.819 1.186 -3.961 1.00 98.12 80 VAL A O 1
ATOM 578 N N . SER A 1 81 ? -7.919 0.769 -3.262 1.00 98.00 81 SER A N 1
ATOM 579 C CA . SER A 1 81 ? -8.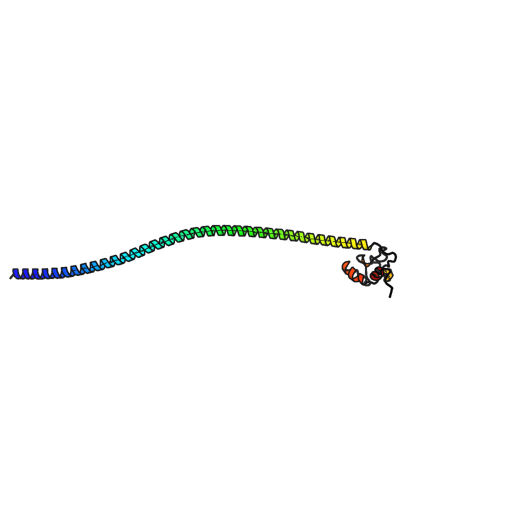279 -0.097 -4.390 1.00 98.00 81 SER A CA 1
ATOM 580 C C . SER A 1 81 ? -8.210 0.654 -5.724 1.00 98.00 81 SER A C 1
ATOM 582 O O . SER A 1 81 ? -7.634 0.145 -6.689 1.00 98.00 81 SER A O 1
ATOM 584 N N . ASP A 1 82 ? -8.728 1.880 -5.776 1.00 98.12 82 ASP A N 1
ATOM 585 C CA . ASP A 1 82 ? -8.686 2.708 -6.985 1.00 98.12 82 ASP A CA 1
ATOM 586 C C . ASP A 1 82 ? -7.249 3.065 -7.385 1.00 98.12 82 ASP A C 1
ATOM 588 O O . ASP A 1 82 ? -6.874 2.933 -8.554 1.00 98.12 82 ASP A O 1
ATOM 592 N N . ILE A 1 83 ? -6.404 3.435 -6.418 1.00 98.19 83 ILE A N 1
ATOM 593 C CA . ILE A 1 83 ? -4.977 3.700 -6.655 1.00 98.19 83 ILE A CA 1
ATOM 594 C C . ILE A 1 83 ? -4.272 2.438 -7.171 1.00 98.19 83 ILE A C 1
ATOM 596 O O . ILE A 1 83 ? -3.482 2.507 -8.114 1.00 98.19 83 ILE A O 1
ATOM 600 N N . ALA A 1 84 ? -4.566 1.266 -6.603 1.00 98.25 84 ALA A N 1
ATOM 601 C CA . ALA A 1 84 ? -3.995 0.005 -7.070 1.00 98.25 84 ALA A CA 1
ATOM 602 C C . ALA A 1 84 ? -4.401 -0.304 -8.525 1.00 98.25 84 ALA A C 1
ATOM 604 O O . ALA A 1 84 ? -3.557 -0.709 -9.331 1.00 98.25 84 ALA A O 1
ATOM 605 N N . ALA A 1 85 ? -5.660 -0.051 -8.894 1.00 98.06 85 ALA A N 1
ATOM 606 C CA . ALA A 1 85 ? -6.148 -0.212 -10.263 1.00 98.06 85 ALA A CA 1
ATOM 607 C C . ALA A 1 85 ? -5.486 0.774 -11.246 1.00 98.06 85 ALA A C 1
ATOM 609 O O . ALA A 1 85 ? -5.122 0.398 -12.370 1.00 98.06 85 ALA A O 1
ATOM 610 N N . GLN A 1 86 ? -5.273 2.023 -10.821 1.00 98.25 86 GLN A N 1
ATOM 611 C CA . GLN A 1 86 ? -4.529 3.021 -11.592 1.00 98.25 86 GLN A CA 1
ATOM 612 C C . GLN A 1 86 ? -3.071 2.602 -11.788 1.00 98.25 86 GLN A C 1
ATOM 614 O O . GLN A 1 86 ? -2.584 2.619 -12.917 1.00 98.25 86 GLN A O 1
ATOM 619 N N . ASN A 1 87 ? -2.400 2.127 -10.737 1.00 97.94 87 ASN A N 1
ATOM 620 C CA . ASN A 1 87 ? -1.026 1.629 -10.815 1.00 97.94 87 ASN A CA 1
ATOM 621 C C . ASN A 1 87 ? -0.902 0.438 -11.770 1.00 97.94 87 ASN A C 1
ATOM 623 O O . ASN A 1 87 ? 0.007 0.406 -12.597 1.00 97.94 87 ASN A O 1
ATOM 627 N N . ALA A 1 88 ? -1.836 -0.516 -11.720 1.00 97.62 88 ALA A N 1
ATOM 628 C CA . ALA A 1 88 ? -1.868 -1.639 -12.657 1.00 97.62 88 ALA A CA 1
ATOM 629 C C . ALA A 1 88 ? -2.056 -1.171 -14.112 1.00 97.62 88 ALA A C 1
ATOM 631 O O . ALA A 1 88 ? -1.494 -1.744 -15.049 1.00 97.62 88 ALA A O 1
ATOM 632 N N . THR A 1 89 ? -2.832 -0.110 -14.324 1.00 97.81 89 THR A N 1
ATOM 633 C CA . THR A 1 89 ? -3.008 0.503 -15.646 1.00 97.81 89 THR A CA 1
ATOM 634 C C . THR A 1 89 ? -1.745 1.232 -16.103 1.00 97.81 89 THR A C 1
ATOM 636 O O . THR A 1 89 ? -1.298 1.000 -17.226 1.00 97.81 89 THR A O 1
ATOM 639 N N . GLY A 1 90 ? -1.106 2.011 -15.229 1.00 98.19 90 GLY A N 1
ATOM 640 C CA . GLY A 1 90 ? 0.176 2.660 -15.506 1.00 98.19 90 GLY A CA 1
ATOM 641 C C . GLY A 1 90 ? 1.283 1.652 -15.823 1.00 98.19 90 GLY A C 1
ATOM 642 O O . GLY A 1 90 ? 2.002 1.812 -16.806 1.00 98.19 90 GLY A O 1
ATOM 643 N N . ALA A 1 91 ? 1.366 0.549 -15.075 1.00 97.62 91 ALA A N 1
ATOM 644 C CA . ALA A 1 91 ? 2.310 -0.535 -15.346 1.00 97.62 91 ALA A CA 1
ATOM 645 C C . ALA A 1 91 ? 2.090 -1.160 -16.735 1.00 97.62 91 ALA A C 1
ATOM 647 O O . ALA A 1 91 ? 3.054 -1.405 -17.465 1.00 97.62 91 ALA A O 1
ATOM 648 N N . ARG A 1 92 ? 0.827 -1.360 -17.144 1.00 97.25 92 ARG A N 1
ATOM 649 C CA . ARG A 1 92 ? 0.494 -1.823 -18.502 1.00 97.25 92 ARG A CA 1
ATOM 650 C C . ARG A 1 92 ? 0.910 -0.816 -19.573 1.00 97.25 92 ARG A C 1
ATOM 652 O O . ARG A 1 92 ? 1.463 -1.228 -20.589 1.00 97.25 92 ARG A O 1
ATOM 659 N N . GLN A 1 93 ? 0.702 0.481 -19.348 1.00 97.88 93 GLN A N 1
ATOM 660 C CA . GLN A 1 93 ? 1.133 1.527 -20.282 1.00 97.88 93 GLN A CA 1
ATOM 661 C C . GLN A 1 93 ? 2.657 1.575 -20.429 1.00 97.88 93 GLN A C 1
ATOM 663 O O . GLN A 1 93 ? 3.157 1.606 -21.550 1.00 97.88 93 GLN A O 1
ATOM 668 N N . VAL A 1 94 ? 3.399 1.509 -19.319 1.00 97.88 94 VAL A N 1
ATOM 669 C CA . VAL A 1 94 ? 4.869 1.461 -19.338 1.00 97.88 94 VAL A CA 1
ATOM 670 C C . VAL A 1 94 ? 5.362 0.217 -20.073 1.00 97.88 94 VAL A C 1
ATOM 672 O O . VAL A 1 94 ? 6.262 0.315 -20.903 1.00 97.88 94 VAL A O 1
ATOM 675 N N . SER A 1 95 ? 4.756 -0.948 -19.826 1.00 97.38 95 SER A N 1
ATOM 676 C CA . SER A 1 95 ? 5.097 -2.179 -20.545 1.00 97.38 95 SER A CA 1
ATOM 677 C C . SER A 1 95 ? 4.828 -2.065 -22.050 1.00 97.38 95 SER A C 1
ATOM 679 O O . SER A 1 95 ? 5.668 -2.490 -22.843 1.00 97.38 95 SER A O 1
ATOM 681 N N . GLY A 1 96 ? 3.704 -1.457 -22.445 1.00 97.19 96 GLY A N 1
ATOM 682 C CA . GLY A 1 96 ? 3.392 -1.169 -23.846 1.00 97.19 96 GLY A CA 1
ATOM 683 C C . GLY A 1 96 ? 4.422 -0.240 -24.490 1.00 97.19 96 GLY A C 1
ATOM 684 O O . GLY A 1 96 ? 4.996 -0.580 -25.522 1.00 97.19 96 GLY A O 1
ATOM 685 N N . GLY A 1 97 ? 4.744 0.877 -23.833 1.00 97.88 97 GLY A N 1
ATOM 686 C CA . GLY A 1 97 ? 5.761 1.820 -24.305 1.00 97.88 97 GLY A CA 1
ATOM 687 C C . GLY A 1 97 ? 7.155 1.192 -24.409 1.00 97.88 97 GLY A C 1
ATOM 688 O O . GLY A 1 97 ? 7.863 1.416 -25.388 1.00 97.88 97 GLY A O 1
ATOM 689 N N . ALA A 1 98 ? 7.536 0.332 -23.460 1.00 96.88 98 ALA A N 1
ATOM 690 C CA . ALA A 1 98 ? 8.789 -0.416 -23.529 1.00 96.88 98 ALA A CA 1
ATOM 691 C C . ALA A 1 98 ? 8.820 -1.375 -24.734 1.00 96.88 98 ALA A C 1
ATOM 693 O O . ALA A 1 98 ? 9.858 -1.524 -25.381 1.00 96.88 98 ALA A O 1
ATOM 694 N N . GLN A 1 99 ? 7.688 -1.999 -25.075 1.00 96.50 99 GLN A N 1
ATOM 695 C CA . GLN A 1 99 ? 7.587 -2.858 -26.253 1.00 96.50 99 GLN A CA 1
ATOM 696 C C . GLN A 1 99 ? 7.703 -2.056 -27.558 1.00 96.50 99 GLN A C 1
ATOM 698 O O . GLN A 1 99 ? 8.450 -2.452 -28.455 1.00 96.50 99 GLN A O 1
ATOM 703 N N . GLU A 1 100 ? 7.040 -0.905 -27.659 1.00 97.00 100 GLU A N 1
ATOM 704 C CA . GLU A 1 100 ? 7.187 0.012 -28.800 1.00 97.00 100 GLU A CA 1
ATOM 705 C C . GLU A 1 100 ? 8.620 0.548 -28.927 1.00 97.00 100 GLU A C 1
ATOM 707 O O . GLU A 1 100 ? 9.182 0.631 -30.027 1.00 97.00 100 GLU A O 1
ATOM 712 N N . GLN A 1 101 ? 9.261 0.847 -27.796 1.00 96.94 101 GLN A N 1
ATOM 713 C CA . GLN A 1 101 ? 10.655 1.264 -27.759 1.00 96.94 101 GLN A CA 1
ATOM 714 C C . GLN A 1 101 ? 11.579 0.158 -28.279 1.00 96.94 101 GLN A C 1
ATOM 716 O O . GLN A 1 101 ? 12.475 0.452 -29.069 1.00 96.94 101 GLN A O 1
ATOM 721 N N . ARG A 1 102 ? 11.351 -1.113 -27.914 1.00 96.75 102 ARG A N 1
ATOM 722 C CA . ARG A 1 102 ? 12.121 -2.247 -28.463 1.00 96.75 102 ARG A CA 1
ATOM 723 C C . ARG A 1 102 ? 12.012 -2.323 -29.983 1.00 96.75 102 ARG A C 1
ATOM 725 O O . ARG A 1 102 ? 13.029 -2.517 -30.645 1.00 96.75 102 ARG A O 1
ATOM 732 N N . VAL A 1 103 ? 10.812 -2.135 -30.534 1.00 96.75 103 VAL A N 1
ATOM 733 C CA . VAL A 1 103 ? 10.597 -2.099 -31.991 1.00 96.75 103 VAL A CA 1
ATOM 734 C C . VAL A 1 103 ? 11.371 -0.940 -32.621 1.00 96.75 103 VAL A C 1
ATOM 736 O O . VAL A 1 103 ? 12.074 -1.126 -33.613 1.00 96.75 103 VAL A O 1
ATOM 739 N N . THR A 1 104 ? 11.304 0.246 -32.018 1.00 97.19 104 THR A N 1
ATOM 740 C CA . THR A 1 104 ? 12.001 1.440 -32.518 1.00 97.19 104 THR A CA 1
ATOM 741 C C . THR A 1 104 ? 13.520 1.272 -32.496 1.00 97.19 104 THR A C 1
ATOM 743 O O . THR A 1 104 ? 14.187 1.607 -33.473 1.00 97.19 104 THR A O 1
ATOM 746 N N . VAL A 1 105 ? 14.070 0.708 -31.418 1.00 96.38 105 VAL A N 1
ATOM 747 C CA . VAL A 1 105 ? 15.503 0.400 -31.300 1.00 96.38 105 VAL A CA 1
ATOM 748 C C . VAL A 1 105 ? 15.925 -0.653 -32.328 1.00 96.38 105 VAL A C 1
ATOM 750 O O . VAL A 1 105 ? 16.974 -0.501 -32.949 1.00 96.38 105 VAL A O 1
ATOM 753 N N . GLY A 1 106 ? 15.098 -1.676 -32.568 1.00 95.44 106 GLY A N 1
ATOM 754 C CA . GLY A 1 106 ? 15.337 -2.660 -33.629 1.00 95.44 106 GLY A CA 1
ATOM 755 C C . GLY A 1 106 ? 15.421 -2.012 -35.013 1.00 95.44 106 GLY A C 1
ATOM 756 O O . GLY A 1 106 ? 16.385 -2.236 -35.743 1.00 95.44 106 GLY A O 1
ATOM 757 N N . ARG A 1 107 ? 14.472 -1.126 -35.337 1.00 95.94 107 ARG A N 1
ATOM 758 C CA . ARG A 1 107 ? 14.474 -0.368 -36.597 1.00 95.94 107 ARG A CA 1
ATOM 759 C C . ARG A 1 107 ? 15.691 0.550 -36.723 1.00 95.94 107 ARG A C 1
ATOM 761 O O . ARG A 1 107 ? 16.246 0.682 -37.808 1.00 95.94 107 ARG A O 1
ATOM 768 N N . LEU A 1 108 ? 16.126 1.177 -35.630 1.00 95.56 108 LEU A N 1
ATOM 769 C CA . LEU A 1 108 ? 17.326 2.016 -35.635 1.00 95.56 108 LEU A CA 1
ATOM 770 C C . LEU A 1 108 ? 18.587 1.194 -35.940 1.00 95.56 108 LEU A C 1
ATOM 772 O O . LEU A 1 108 ? 19.425 1.639 -36.722 1.00 95.56 108 LEU A O 1
ATOM 776 N N . ALA A 1 109 ? 18.714 -0.004 -35.362 1.00 95.31 109 ALA A N 1
ATOM 777 C CA . ALA A 1 109 ? 19.829 -0.901 -35.658 1.00 95.31 109 ALA A CA 1
ATOM 778 C C . ALA A 1 109 ? 19.848 -1.306 -37.141 1.00 95.31 109 ALA A C 1
ATOM 780 O O . ALA A 1 109 ? 20.895 -1.253 -37.783 1.00 95.31 109 ALA A O 1
ATOM 781 N N . GLU A 1 110 ? 18.687 -1.634 -37.710 1.00 95.56 110 GLU A N 1
ATOM 782 C CA . GLU A 1 110 ? 18.548 -1.944 -39.137 1.00 95.56 110 GLU A CA 1
ATOM 783 C C . GLU A 1 110 ? 18.956 -0.758 -40.029 1.00 95.56 110 GLU A C 1
ATOM 785 O O . GLU A 1 110 ? 19.723 -0.918 -40.978 1.00 95.56 110 GLU A O 1
ATOM 790 N N . GLN A 1 111 ? 18.532 0.460 -39.682 1.00 96.44 111 GLN A N 1
ATOM 791 C CA . GLN A 1 111 ? 18.940 1.675 -40.393 1.00 96.44 111 GLN A CA 1
ATOM 792 C C . 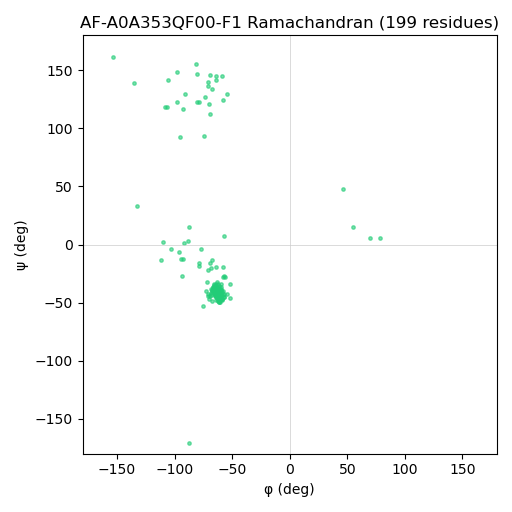GLN A 1 111 ? 20.447 1.948 -40.287 1.00 96.44 111 GLN A C 1
ATOM 794 O O . GLN A 1 111 ? 21.065 2.374 -41.264 1.00 96.44 111 GLN A O 1
ATOM 799 N N . ALA A 1 112 ? 21.058 1.686 -39.130 1.00 95.12 112 ALA A N 1
ATOM 800 C CA . ALA A 1 112 ? 22.503 1.803 -38.960 1.00 95.12 112 ALA A CA 1
ATOM 801 C C . ALA A 1 112 ? 23.257 0.794 -39.842 1.00 95.12 112 ALA A C 1
ATOM 803 O O . ALA A 1 112 ? 24.241 1.163 -40.484 1.00 95.12 112 ALA A O 1
ATOM 804 N N . HIS A 1 113 ? 22.771 -0.449 -39.939 1.00 91.19 113 HIS A N 1
ATOM 805 C CA . HIS A 1 113 ? 23.325 -1.444 -40.860 1.00 91.19 113 HIS A CA 1
ATOM 806 C C . HIS A 1 113 ? 23.229 -0.995 -42.320 1.00 91.19 113 HIS A C 1
ATOM 808 O O . HIS A 1 113 ? 24.223 -1.078 -43.042 1.00 91.19 113 HIS A O 1
ATOM 814 N N . ALA A 1 114 ? 22.083 -0.446 -42.736 1.00 93.38 114 ALA A N 1
ATOM 815 C CA . ALA A 1 114 ? 21.919 0.095 -44.083 1.00 93.38 114 ALA A CA 1
ATOM 816 C C . ALA A 1 114 ? 22.924 1.225 -44.379 1.00 93.38 114 ALA A C 1
ATOM 818 O O . ALA A 1 114 ? 23.492 1.284 -45.469 1.00 93.38 114 ALA A O 1
ATOM 819 N N . LEU A 1 115 ? 23.198 2.100 -43.404 1.00 93.31 115 LEU A N 1
ATOM 820 C CA . LEU A 1 115 ? 24.191 3.165 -43.560 1.00 93.31 115 LEU A CA 1
ATOM 821 C C . LEU A 1 115 ? 25.621 2.619 -43.704 1.00 93.31 115 LEU A C 1
ATOM 823 O O . LEU A 1 115 ? 26.386 3.126 -44.525 1.00 93.31 115 LEU A O 1
ATOM 827 N N . VAL A 1 116 ? 25.980 1.578 -42.944 1.00 88.88 116 VAL A N 1
ATOM 828 C CA . VAL A 1 116 ? 27.281 0.898 -43.076 1.00 88.88 116 VAL A CA 1
ATOM 829 C C . VAL A 1 116 ? 27.428 0.283 -44.467 1.00 88.88 116 VAL A C 1
ATOM 831 O O . VAL A 1 116 ? 28.449 0.489 -45.118 1.00 88.88 116 VAL A O 1
ATOM 834 N N . GLU A 1 117 ? 26.394 -0.397 -44.964 1.00 86.06 117 GLU A N 1
ATOM 835 C CA . GLU A 1 117 ? 26.411 -0.975 -46.310 1.00 86.06 117 GLU A CA 1
ATOM 836 C C . GLU A 1 117 ? 26.571 0.109 -47.389 1.00 86.06 117 GLU A C 1
ATOM 838 O O . GLU A 1 117 ? 27.371 -0.036 -48.316 1.00 86.06 117 GLU A O 1
ATOM 843 N N . MET A 1 118 ? 25.871 1.241 -47.255 1.00 88.81 118 MET A N 1
ATOM 844 C CA . MET A 1 118 ? 26.045 2.382 -48.159 1.00 88.81 118 MET A CA 1
ATOM 845 C C . MET A 1 118 ? 27.477 2.932 -48.125 1.00 88.81 118 MET A C 1
ATOM 847 O O . MET A 1 118 ? 28.046 3.208 -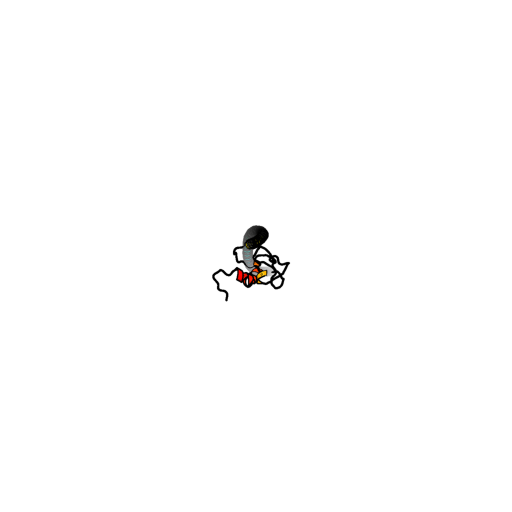49.183 1.00 88.81 118 MET A O 1
ATOM 851 N N . ALA A 1 119 ? 28.083 3.063 -46.942 1.00 86.94 119 ALA A N 1
ATOM 852 C CA . ALA A 1 119 ? 29.462 3.522 -46.792 1.00 86.94 119 ALA A CA 1
ATOM 853 C C . ALA A 1 119 ? 30.477 2.552 -47.425 1.00 86.94 119 ALA A C 1
ATOM 855 O O . ALA A 1 119 ? 31.420 2.997 -48.089 1.00 86.94 119 ALA A O 1
ATOM 856 N N . ASP A 1 120 ? 30.266 1.241 -47.291 1.00 79.19 120 ASP A N 1
ATOM 857 C CA . ASP A 1 120 ? 31.087 0.217 -47.946 1.00 79.19 120 ASP A CA 1
ATOM 858 C C . ASP A 1 120 ? 30.960 0.293 -49.473 1.00 79.19 120 ASP A C 1
ATOM 860 O O . ASP A 1 120 ? 31.968 0.264 -50.189 1.00 79.19 120 ASP A O 1
ATOM 864 N N . ARG A 1 121 ? 29.739 0.483 -49.994 1.00 80.31 121 ARG A N 1
ATOM 865 C CA . ARG A 1 121 ? 29.503 0.663 -51.437 1.00 80.31 121 ARG A CA 1
ATOM 866 C C . ARG A 1 121 ? 30.172 1.928 -51.968 1.00 80.31 121 ARG A C 1
ATOM 868 O O . ARG A 1 121 ? 30.844 1.867 -52.997 1.00 80.31 121 ARG A O 1
ATOM 875 N N . LEU A 1 122 ? 30.042 3.056 -51.266 1.00 83.25 122 LEU A N 1
ATOM 876 C CA . LEU A 1 122 ? 30.722 4.307 -51.619 1.00 83.25 122 LEU A CA 1
ATOM 877 C C . LEU A 1 122 ? 32.246 4.132 -51.608 1.00 83.25 122 LEU A C 1
ATOM 879 O O . LEU A 1 122 ? 32.915 4.535 -52.558 1.00 83.25 122 LEU A O 1
ATOM 883 N N . THR A 1 123 ? 32.793 3.467 -50.588 1.00 73.19 123 THR A N 1
ATOM 884 C CA . THR A 1 123 ? 34.233 3.182 -50.482 1.00 73.19 123 THR A CA 1
ATOM 885 C C . THR A 1 123 ? 34.720 2.311 -51.642 1.00 73.19 123 THR A C 1
ATOM 887 O O . THR A 1 123 ? 35.785 2.573 -52.206 1.00 73.19 123 THR A O 1
ATOM 890 N N . SER A 1 124 ? 33.930 1.312 -52.049 1.00 70.62 124 SER A N 1
ATOM 891 C CA . SER A 1 124 ? 34.235 0.480 -53.214 1.00 70.62 124 SER A CA 1
ATOM 892 C C . SER A 1 124 ? 34.230 1.287 -54.515 1.00 70.62 124 SER A C 1
ATOM 894 O O . SER A 1 124 ? 35.153 1.139 -55.312 1.00 70.62 124 SER A O 1
ATOM 896 N N . MET A 1 125 ? 33.253 2.180 -54.718 1.00 74.81 125 MET A N 1
ATOM 897 C CA . MET A 1 125 ? 33.198 3.041 -55.909 1.00 74.81 125 MET A CA 1
ATOM 898 C C . MET A 1 125 ? 34.378 4.017 -55.974 1.00 74.81 125 MET A C 1
ATOM 900 O O . MET A 1 125 ? 35.012 4.129 -57.020 1.00 74.81 125 MET A O 1
ATOM 904 N N . VAL A 1 126 ? 34.735 4.671 -54.861 1.00 74.75 126 VAL A N 1
ATOM 905 C CA . VAL A 1 126 ? 35.908 5.565 -54.800 1.00 74.75 126 VAL A CA 1
ATOM 906 C C . VAL A 1 126 ? 37.203 4.813 -55.129 1.00 74.75 126 VAL A C 1
ATOM 908 O O . VAL A 1 126 ? 38.105 5.363 -55.763 1.00 74.75 126 VAL A O 1
ATOM 911 N N . GLY A 1 127 ? 37.294 3.536 -54.749 1.00 64.44 127 GLY A N 1
ATOM 912 C CA . GLY A 1 127 ? 38.459 2.707 -55.042 1.00 64.44 127 GLY A CA 1
ATOM 913 C C . GLY A 1 127 ? 38.722 2.433 -56.518 1.00 64.44 127 GLY A C 1
ATOM 914 O O . GLY A 1 127 ? 39.860 2.118 -56.863 1.00 64.44 127 GLY A O 1
ATOM 915 N N . ARG A 1 128 ? 37.716 2.610 -57.380 1.00 66.88 128 ARG A N 1
ATOM 916 C CA . ARG A 1 128 ? 37.840 2.426 -58.832 1.00 66.88 128 ARG A CA 1
ATOM 917 C C . ARG A 1 128 ? 38.497 3.609 -59.537 1.00 66.88 128 ARG A C 1
ATOM 919 O O . ARG A 1 128 ? 38.987 3.454 -60.648 1.00 66.88 1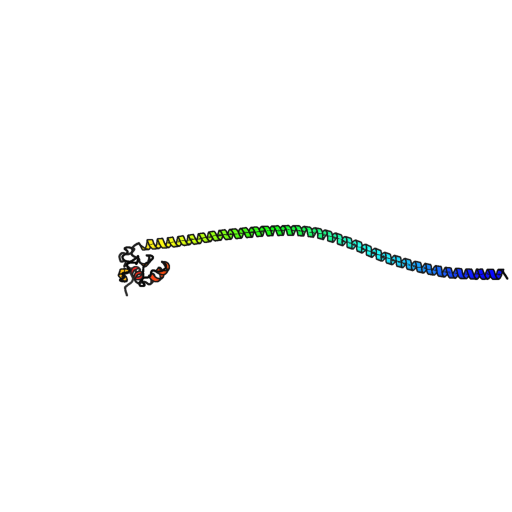28 ARG A O 1
ATOM 926 N N . PHE A 1 129 ? 38.549 4.782 -58.903 1.00 67.50 129 PHE A N 1
ATOM 927 C CA . PHE A 1 129 ? 39.188 5.949 -59.503 1.00 67.50 129 PHE A CA 1
ATOM 928 C C . PHE A 1 129 ? 40.719 5.873 -59.379 1.00 67.50 129 PHE A C 1
ATOM 930 O O . PHE A 1 129 ? 41.285 5.811 -58.274 1.00 67.50 129 PHE A O 1
ATOM 937 N N . LYS A 1 130 ? 41.384 5.927 -60.538 1.00 62.16 130 LYS A N 1
ATOM 938 C CA . LYS A 1 130 ? 42.822 6.169 -60.690 1.00 62.16 130 LYS A CA 1
ATOM 939 C C . LYS A 1 130 ? 43.127 7.623 -60.335 1.00 62.16 130 LYS A C 1
ATOM 941 O O . LYS A 1 130 ? 42.558 8.533 -60.925 1.00 62.16 130 LYS A O 1
ATOM 946 N N . VAL A 1 131 ? 43.991 7.835 -59.340 1.00 63.81 131 VAL A N 1
ATOM 947 C CA . VAL A 1 131 ? 44.352 9.184 -58.841 1.00 63.81 131 VAL A CA 1
ATOM 948 C C . VAL A 1 131 ? 45.807 9.544 -59.170 1.00 63.81 131 VAL A C 1
ATOM 950 O O . VAL A 1 131 ? 46.184 10.703 -59.073 1.00 63.81 131 VAL A O 1
ATOM 953 N N . LYS A 1 132 ? 46.621 8.570 -59.592 1.00 68.56 132 LYS A N 1
ATOM 954 C CA . LYS A 1 132 ? 48.033 8.755 -59.930 1.00 68.56 132 LYS A CA 1
ATOM 955 C C . LYS A 1 132 ? 48.370 8.045 -61.237 1.00 68.56 132 LYS A C 1
ATOM 957 O O . LYS A 1 132 ? 47.887 6.938 -61.468 1.00 68.56 132 LYS A O 1
ATOM 962 N N . GLU A 1 133 ? 49.175 8.677 -62.084 1.00 69.50 133 GLU A N 1
ATOM 963 C CA . GLU A 1 133 ? 49.573 8.119 -63.384 1.00 69.50 133 GLU A CA 1
ATOM 964 C C . GLU A 1 133 ? 50.552 6.943 -63.243 1.00 69.50 133 GLU A C 1
ATOM 966 O O . GLU A 1 133 ? 50.465 5.986 -64.011 1.00 69.50 133 GLU A O 1
ATOM 971 N N . ASP A 1 134 ? 51.400 6.965 -62.211 1.00 76.56 134 ASP A N 1
ATOM 972 C CA . ASP A 1 134 ? 52.452 5.987 -61.896 1.00 76.56 134 ASP A CA 1
ATOM 973 C C . ASP A 1 134 ? 51.975 4.803 -61.035 1.00 76.56 134 ASP A 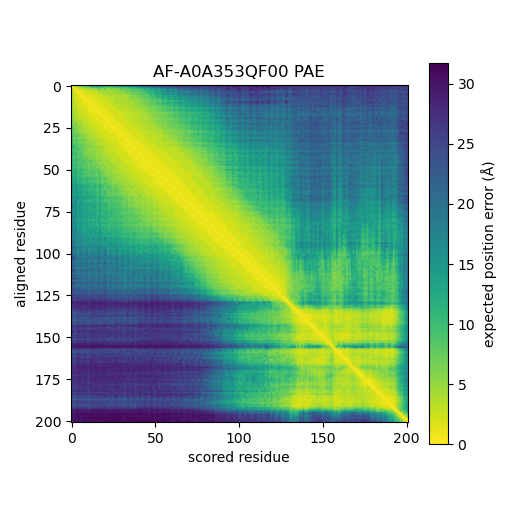C 1
ATOM 975 O O . ASP A 1 134 ? 52.778 4.050 -60.482 1.00 76.56 134 ASP A O 1
ATOM 979 N N . PHE A 1 135 ? 50.659 4.616 -60.924 1.00 81.25 135 PHE A N 1
ATOM 980 C CA . PHE A 1 135 ? 50.071 3.555 -60.121 1.00 81.25 135 PHE A CA 1
ATOM 981 C C . PHE A 1 135 ? 50.607 2.161 -60.502 1.00 81.25 135 PHE A C 1
ATOM 983 O O . PHE A 1 135 ? 50.539 1.738 -61.659 1.00 81.25 135 PHE A O 1
ATOM 990 N N . GLN A 1 136 ? 51.059 1.396 -59.503 1.00 84.56 136 GLN A N 1
ATOM 991 C CA . GLN A 1 136 ? 51.579 0.044 -59.682 1.00 84.56 136 GLN A CA 1
ATOM 992 C C . GLN A 1 136 ? 50.629 -1.024 -59.138 1.00 84.56 136 GLN A C 1
ATOM 994 O O . GLN A 1 136 ? 50.342 -1.120 -57.942 1.00 84.56 136 GLN A O 1
ATOM 999 N N . SER A 1 137 ? 50.175 -1.889 -60.039 1.00 86.75 137 SER A N 1
ATOM 1000 C CA . SER A 1 137 ? 49.224 -2.951 -59.727 1.00 86.75 137 SER A CA 1
ATOM 1001 C C . SER A 1 137 ? 49.806 -4.060 -58.851 1.00 86.75 137 SER A C 1
ATOM 1003 O O . SER A 1 137 ? 50.962 -4.457 -58.994 1.00 86.75 137 SER A O 1
ATOM 1005 N N . CYS A 1 138 ? 48.964 -4.621 -57.975 1.00 87.81 138 CYS A N 1
ATOM 1006 C CA . CYS A 1 138 ? 49.346 -5.668 -57.019 1.00 87.81 138 CYS A CA 1
ATOM 1007 C C . CYS A 1 138 ? 50.049 -6.858 -57.682 1.00 87.81 138 CYS A C 1
ATOM 1009 O O . CYS A 1 138 ? 51.089 -7.304 -57.207 1.00 87.81 138 CYS A O 1
ATOM 1011 N N . TRP A 1 139 ? 49.501 -7.355 -58.795 1.00 87.94 139 TRP A N 1
ATOM 1012 C CA . TRP A 1 139 ? 50.050 -8.524 -59.483 1.00 87.94 139 TRP A CA 1
ATOM 1013 C C . TRP A 1 139 ? 51.383 -8.248 -60.180 1.00 87.94 139 TRP A C 1
ATOM 1015 O O . TRP A 1 139 ? 52.143 -9.187 -60.381 1.00 87.94 139 TRP A O 1
ATOM 1025 N N . ILE A 1 140 ? 51.685 -6.983 -60.494 1.00 86.88 140 ILE A N 1
ATOM 1026 C CA . ILE A 1 140 ? 52.978 -6.568 -61.047 1.00 86.88 140 ILE A CA 1
ATOM 1027 C C . ILE A 1 140 ? 54.022 -6.564 -59.929 1.00 86.88 140 ILE A C 1
ATOM 1029 O O . ILE A 1 140 ? 55.040 -7.235 -60.045 1.00 86.88 140 ILE A O 1
ATOM 1033 N N . ILE A 1 141 ? 53.735 -5.877 -58.816 1.00 87.44 141 ILE A N 1
ATOM 1034 C CA . ILE A 1 141 ? 54.654 -5.776 -57.668 1.00 87.44 141 ILE A CA 1
ATOM 1035 C C . ILE A 1 141 ? 54.931 -7.157 -57.060 1.00 87.44 141 ILE A C 1
ATOM 1037 O O . ILE A 1 141 ? 56.069 -7.486 -56.745 1.00 87.44 141 ILE A O 1
ATOM 1041 N N . LYS A 1 142 ? 53.889 -7.976 -56.885 1.00 86.81 142 LYS A N 1
ATOM 1042 C CA . LYS A 1 142 ? 53.990 -9.294 -56.241 1.00 86.81 142 LYS A CA 1
ATOM 1043 C C . LYS A 1 142 ? 54.246 -10.447 -57.208 1.00 86.81 142 LYS A C 1
ATOM 1045 O O . LYS A 1 142 ? 54.282 -11.587 -56.757 1.00 86.81 142 LYS A O 1
ATOM 1050 N N . ASN A 1 143 ? 54.388 -10.177 -58.509 1.00 87.00 143 ASN A N 1
ATOM 1051 C CA . ASN A 1 143 ? 54.529 -11.196 -59.555 1.00 87.00 143 ASN A CA 1
ATOM 1052 C C . ASN A 1 143 ? 53.495 -12.342 -59.416 1.00 87.00 143 ASN A C 1
ATOM 1054 O O . ASN A 1 143 ? 53.831 -13.525 -59.385 1.00 87.00 143 ASN A O 1
ATOM 1058 N N . CYS A 1 144 ? 52.225 -11.971 -59.226 1.00 86.56 144 CYS A N 1
ATOM 1059 C CA . CYS A 1 144 ? 51.139 -12.880 -58.847 1.00 86.56 144 CYS A CA 1
ATOM 1060 C C . CYS A 1 144 ? 50.321 -13.326 -60.070 1.00 86.56 144 CYS A C 1
ATOM 1062 O O . CYS A 1 144 ? 50.149 -12.542 -60.996 1.00 86.56 144 CYS A O 1
ATOM 1064 N N . ASN A 1 145 ? 49.771 -14.549 -60.051 1.00 88.56 145 ASN A N 1
ATOM 1065 C CA . ASN A 1 145 ? 48.956 -15.114 -61.141 1.00 88.56 145 ASN A CA 1
ATOM 1066 C C . ASN A 1 145 ? 47.640 -15.767 -60.657 1.00 88.56 145 ASN A C 1
ATOM 1068 O O . ASN A 1 145 ? 47.190 -16.779 -61.197 1.00 88.56 145 ASN A O 1
ATOM 1072 N N . PHE A 1 146 ? 47.022 -15.235 -59.597 1.00 88.44 146 PHE A N 1
ATOM 1073 C CA . PHE A 1 146 ? 45.727 -15.736 -59.121 1.00 88.44 146 PHE A CA 1
ATOM 1074 C C . PHE A 1 146 ? 44.585 -15.299 -60.049 1.00 88.44 146 PHE A C 1
ATOM 1076 O O . PHE A 1 146 ? 44.001 -14.232 -59.869 1.00 88.44 146 PHE A O 1
ATOM 1083 N N . LEU A 1 147 ? 44.240 -16.157 -61.015 1.00 85.94 147 LEU A N 1
ATOM 1084 C CA . LEU A 1 147 ? 43.185 -15.926 -62.017 1.00 85.94 147 LEU A CA 1
ATOM 1085 C C . LEU A 1 147 ? 41.796 -15.666 -61.413 1.00 85.94 147 LEU A C 1
ATOM 1087 O O . LEU A 1 147 ? 40.973 -14.987 -62.014 1.00 85.94 147 LEU A O 1
ATOM 1091 N N . ASN A 1 148 ? 41.526 -16.208 -60.226 1.00 87.94 148 ASN A N 1
ATOM 1092 C CA . ASN A 1 148 ? 40.276 -16.023 -59.492 1.00 87.94 148 ASN A CA 1
ATOM 1093 C C . ASN A 1 148 ? 40.283 -14.790 -58.572 1.00 87.94 148 ASN A C 1
ATOM 1095 O O . ASN A 1 148 ? 39.316 -14.574 -57.845 1.00 87.94 148 ASN A O 1
ATOM 1099 N N . CYS A 1 149 ? 41.354 -13.991 -58.563 1.00 87.12 149 CYS A N 1
ATOM 1100 C CA . CYS A 1 149 ? 41.404 -12.764 -57.781 1.00 87.12 149 CYS A CA 1
ATOM 1101 C C . CYS A 1 149 ? 40.670 -11.634 -58.525 1.00 87.12 149 CYS A C 1
ATOM 1103 O O . CYS A 1 149 ? 41.096 -11.268 -59.618 1.00 87.12 149 CYS A O 1
ATOM 1105 N N . PRO A 1 150 ? 39.646 -10.996 -57.924 1.00 85.62 150 PRO A N 1
ATOM 1106 C CA . PRO A 1 150 ? 38.914 -9.887 -58.546 1.00 85.62 150 PRO A CA 1
ATOM 1107 C C . PRO A 1 150 ? 39.768 -8.677 -58.952 1.00 85.62 150 PRO A C 1
ATOM 1109 O O . PRO A 1 150 ? 39.327 -7.860 -59.749 1.00 85.62 150 PRO A O 1
ATOM 1112 N N . ALA A 1 151 ? 40.973 -8.536 -58.389 1.00 84.38 151 ALA A N 1
ATOM 1113 C CA . ALA A 1 151 ? 41.905 -7.474 -58.756 1.00 84.38 151 ALA A CA 1
ATOM 1114 C C . ALA A 1 151 ? 42.952 -7.911 -59.792 1.00 84.38 151 ALA A C 1
ATOM 1116 O O . ALA A 1 151 ? 43.727 -7.068 -60.219 1.00 84.38 151 ALA A O 1
ATOM 1117 N N . PHE A 1 152 ? 43.042 -9.187 -60.179 1.00 87.12 152 PHE A N 1
ATOM 1118 C CA . PHE A 1 152 ? 44.052 -9.645 -61.137 1.00 87.12 152 PHE A CA 1
ATOM 1119 C C . PHE A 1 152 ? 43.708 -9.190 -62.560 1.00 87.12 152 PHE A C 1
ATOM 1121 O O . PHE A 1 152 ? 42.597 -9.421 -63.024 1.00 87.12 152 PHE A O 1
ATOM 1128 N N . GLN A 1 153 ? 44.655 -8.523 -63.234 1.00 83.25 153 GLN A N 1
ATOM 1129 C CA . GLN A 1 153 ? 44.474 -7.893 -64.558 1.00 83.25 153 GLN A CA 1
ATOM 1130 C C . GLN A 1 153 ? 43.300 -6.900 -64.646 1.00 83.25 153 GLN A C 1
ATOM 1132 O O . GLN A 1 153 ? 42.887 -6.515 -65.740 1.00 83.25 153 GLN A O 1
ATOM 1137 N N . SER A 1 154 ? 42.767 -6.461 -63.504 1.00 77.19 154 SER A N 1
ATOM 1138 C CA . SER A 1 154 ? 41.704 -5.464 -63.469 1.00 77.19 154 SER A CA 1
ATOM 1139 C C . SER A 1 154 ? 42.248 -4.113 -63.948 1.00 77.19 154 SER A C 1
ATOM 1141 O O . SER A 1 154 ? 43.294 -3.685 -63.461 1.00 77.19 154 SER A O 1
ATOM 1143 N N . PRO A 1 155 ? 41.545 -3.394 -64.840 1.00 65.31 155 PRO A N 1
ATOM 1144 C CA . PRO A 1 155 ? 41.899 -2.017 -65.185 1.00 65.31 155 PRO A CA 1
ATOM 1145 C C . PRO A 1 155 ? 41.675 -1.046 -64.013 1.00 65.31 155 PRO A C 1
ATOM 1147 O O . PRO A 1 155 ? 42.138 0.088 -64.055 1.00 65.31 155 PRO A O 1
ATOM 1150 N N . GLU A 1 156 ? 40.956 -1.481 -62.973 1.00 63.09 156 GLU A N 1
ATOM 1151 C CA . GLU A 1 156 ? 40.680 -0.718 -61.759 1.00 63.09 156 GLU A CA 1
ATOM 1152 C C . GLU A 1 156 ? 41.656 -1.132 -60.650 1.00 63.09 156 GLU A C 1
ATOM 1154 O O . GLU A 1 156 ? 41.767 -2.300 -60.270 1.00 63.09 156 GLU A O 1
ATOM 1159 N N . GLU A 1 157 ? 42.374 -0.135 -60.146 1.00 67.19 157 GLU A N 1
ATOM 1160 C CA . GLU A 1 157 ? 43.795 -0.262 -59.832 1.00 67.19 157 GLU A CA 1
ATOM 1161 C C . GLU A 1 157 ? 44.100 -0.651 -58.371 1.00 67.19 157 GLU A C 1
ATOM 1163 O O . GLU A 1 157 ? 45.076 -1.343 -58.082 1.00 67.19 157 GLU A O 1
ATOM 1168 N N . LYS A 1 158 ? 43.241 -0.326 -57.402 1.00 81.75 158 LYS A N 1
ATOM 1169 C CA . LYS A 1 158 ? 43.579 -0.457 -55.971 1.00 81.75 158 LYS A CA 1
ATOM 1170 C C . LYS A 1 158 ? 43.091 -1.773 -55.376 1.00 81.75 158 LYS A C 1
ATOM 1172 O O . LYS A 1 158 ? 41.986 -1.841 -54.834 1.00 81.75 158 LYS A O 1
ATOM 1177 N N . CYS A 1 159 ? 43.943 -2.803 -55.377 1.00 82.75 159 CYS A N 1
ATOM 1178 C CA . CYS A 1 159 ? 43.579 -4.120 -54.840 1.00 82.75 159 CYS A CA 1
ATOM 1179 C C . CYS A 1 159 ? 43.009 -4.047 -53.415 1.00 82.75 159 CYS A C 1
ATOM 1181 O O . CYS A 1 159 ? 42.087 -4.790 -53.118 1.00 82.75 159 CYS A O 1
ATOM 1183 N N . TRP A 1 160 ? 43.456 -3.124 -52.551 1.00 81.56 160 TRP A N 1
ATOM 1184 C CA . TRP A 1 160 ? 42.973 -2.981 -51.169 1.00 81.56 160 TRP A CA 1
ATOM 1185 C C . TRP A 1 160 ? 41.527 -2.472 -51.039 1.00 81.56 160 TRP A C 1
ATOM 1187 O O . TRP A 1 160 ? 40.921 -2.680 -49.991 1.00 81.56 160 TRP A O 1
ATOM 1197 N N . LEU A 1 161 ? 40.936 -1.899 -52.092 1.00 77.31 161 LEU A N 1
ATOM 1198 C CA . LEU A 1 161 ? 39.554 -1.386 -52.099 1.00 77.31 161 LEU A CA 1
ATOM 1199 C C . LEU A 1 161 ? 38.558 -2.302 -52.827 1.00 77.31 161 LEU A C 1
ATOM 1201 O O . LEU A 1 161 ? 37.358 -2.043 -52.799 1.00 77.31 161 LEU A O 1
ATOM 1205 N N . VAL A 1 162 ? 39.033 -3.395 -53.432 1.00 78.06 162 VAL A N 1
ATOM 1206 C CA . VAL A 1 162 ? 38.187 -4.377 -54.128 1.00 78.06 162 VAL A CA 1
ATOM 1207 C C . VAL A 1 162 ? 37.797 -5.517 -53.171 1.00 78.06 162 VAL A C 1
ATOM 1209 O O . VAL A 1 162 ? 38.678 -6.224 -52.679 1.00 78.06 162 VAL A O 1
ATOM 1212 N N . PRO A 1 163 ? 36.515 -5.735 -52.841 1.00 76.19 163 PRO A N 1
ATOM 1213 C CA . PRO A 1 163 ? 36.114 -6.863 -51.996 1.00 76.19 163 PRO A CA 1
ATOM 1214 C C . PRO A 1 163 ? 36.523 -8.217 -52.605 1.00 76.19 163 PRO A C 1
ATOM 1216 O O . PRO A 1 163 ? 36.519 -8.379 -53.821 1.00 76.19 163 PRO A O 1
ATOM 1219 N N . GLY A 1 164 ? 36.894 -9.195 -51.771 1.00 80.19 164 GLY A N 1
ATOM 1220 C CA . GLY A 1 164 ? 37.201 -10.560 -52.231 1.00 80.19 164 GLY A CA 1
ATOM 1221 C C . GLY A 1 164 ? 38.577 -10.773 -52.881 1.00 80.19 164 GLY A C 1
ATOM 1222 O O . GLY A 1 164 ? 38.851 -11.866 -53.365 1.00 80.19 164 GLY A O 1
ATOM 1223 N N . THR A 1 165 ? 39.466 -9.775 -52.897 1.00 86.00 165 THR A N 1
ATOM 1224 C CA . THR A 1 165 ? 40.835 -9.965 -53.413 1.00 86.00 165 THR A CA 1
ATOM 1225 C C . THR A 1 165 ? 41.639 -10.951 -52.587 1.00 86.00 165 THR A C 1
ATOM 1227 O O . THR A 1 165 ? 41.612 -10.901 -51.355 1.00 86.00 165 THR A O 1
ATOM 1230 N N . LEU A 1 166 ? 42.431 -11.753 -53.285 1.00 87.25 166 LEU A N 1
ATOM 1231 C CA . LEU A 1 166 ? 43.286 -12.774 -52.706 1.00 87.25 166 LEU A CA 1
ATOM 1232 C C . LEU A 1 166 ? 44.671 -12.193 -52.409 1.00 87.25 166 LEU A C 1
ATOM 1234 O O . LEU A 1 166 ? 45.281 -11.553 -53.269 1.00 87.25 166 LEU A O 1
ATOM 1238 N N . CYS A 1 167 ? 45.143 -12.409 -51.183 1.00 84.12 167 CYS A N 1
ATOM 1239 C CA . CYS A 1 167 ? 46.514 -12.102 -50.771 1.00 84.12 167 CYS A CA 1
ATOM 1240 C C . CYS A 1 167 ? 47.445 -13.297 -51.070 1.00 84.12 167 CYS A C 1
ATOM 1242 O O . CYS A 1 167 ? 47.037 -14.266 -51.704 1.00 84.12 167 CYS A O 1
ATOM 1244 N N . GLU A 1 168 ? 48.693 -13.257 -50.593 1.00 78.44 168 GLU A N 1
ATOM 1245 C CA . GLU A 1 168 ? 49.707 -14.306 -50.825 1.00 78.44 168 GLU A CA 1
ATOM 1246 C C . GLU A 1 168 ? 49.272 -15.707 -50.348 1.00 78.44 168 GLU A C 1
ATOM 1248 O O . GLU A 1 168 ? 49.676 -16.710 -50.927 1.00 78.44 168 GLU A O 1
ATOM 1253 N N . SER A 1 169 ? 48.383 -15.790 -49.352 1.00 77.88 169 SER A N 1
ATOM 1254 C CA . SER A 1 169 ? 47.810 -17.051 -48.858 1.00 77.88 169 SER A CA 1
ATOM 1255 C C . SER A 1 169 ? 46.719 -17.652 -49.758 1.00 77.88 169 SER A C 1
ATOM 1257 O O . SER A 1 169 ? 46.180 -18.708 -49.434 1.00 77.88 169 SER A O 1
ATOM 1259 N N . GLY A 1 170 ? 46.329 -16.976 -50.845 1.00 79.19 170 GLY A N 1
ATOM 1260 C CA . GLY A 1 170 ? 45.226 -17.396 -51.717 1.00 79.19 170 GLY A CA 1
ATOM 1261 C C . GLY A 1 170 ? 43.834 -17.273 -51.082 1.00 79.19 170 GLY A C 1
ATOM 1262 O O . GLY A 1 170 ? 42.848 -17.685 -51.686 1.00 79.19 170 GLY A O 1
ATOM 1263 N N . GLN A 1 171 ? 43.733 -16.702 -49.878 1.00 81.25 171 GLN A N 1
ATOM 1264 C CA . GLN A 1 171 ? 42.475 -16.475 -49.167 1.00 81.25 171 GLN A CA 1
ATOM 1265 C C . GLN A 1 171 ? 42.091 -14.992 -49.206 1.00 81.25 171 GLN A C 1
ATOM 1267 O O . GLN A 1 171 ? 42.944 -14.106 -49.093 1.00 81.25 171 GLN A O 1
ATOM 1272 N N . ALA A 1 172 ? 40.794 -14.722 -49.355 1.00 81.88 172 ALA A N 1
ATOM 1273 C CA . ALA A 1 172 ? 40.244 -13.381 -49.201 1.00 81.88 172 ALA A CA 1
ATOM 1274 C C . ALA A 1 172 ? 40.054 -13.049 -47.715 1.00 81.88 172 ALA A C 1
ATOM 1276 O O . ALA A 1 172 ? 39.709 -13.911 -46.907 1.00 81.88 172 ALA A O 1
ATOM 1277 N N . ALA A 1 173 ? 40.234 -11.779 -47.359 1.00 75.06 173 ALA A N 1
ATOM 1278 C CA . ALA A 1 173 ? 39.898 -11.301 -46.023 1.00 75.06 173 ALA A CA 1
ATOM 1279 C C . ALA A 1 173 ? 38.377 -11.408 -45.765 1.00 75.06 173 ALA A C 1
ATOM 1281 O O . ALA A 1 173 ? 37.590 -11.153 -46.680 1.00 75.06 173 ALA A O 1
ATOM 1282 N N . PRO A 1 174 ? 37.952 -11.707 -44.523 1.00 70.12 174 PRO A N 1
ATOM 1283 C CA . PRO A 1 174 ? 36.541 -11.922 -44.187 1.00 70.12 174 PRO A CA 1
ATOM 1284 C C . PRO A 1 174 ? 35.684 -10.649 -44.274 1.00 70.12 174 PRO A C 1
ATOM 1286 O O . PRO A 1 174 ? 34.465 -10.736 -44.376 1.00 70.12 174 PRO A O 1
ATOM 1289 N N . SER A 1 175 ? 36.294 -9.460 -44.230 1.00 73.38 175 SER A N 1
ATOM 1290 C CA . SER A 1 175 ? 35.610 -8.175 -44.408 1.00 73.38 175 SER A CA 1
ATOM 1291 C C . SER A 1 175 ? 36.561 -7.103 -44.942 1.00 73.38 175 SER A C 1
ATOM 1293 O O . SER A 1 175 ? 37.784 -7.221 -44.818 1.00 73.38 175 SER A O 1
ATOM 1295 N N . ILE A 1 176 ? 36.012 -6.017 -45.497 1.00 71.12 176 ILE A N 1
ATOM 1296 C CA . ILE A 1 176 ? 36.797 -4.850 -45.940 1.00 71.12 176 ILE A CA 1
ATOM 1297 C C . ILE A 1 176 ? 37.561 -4.233 -44.756 1.00 71.12 176 ILE A C 1
ATOM 1299 O O . ILE A 1 176 ? 38.713 -3.833 -44.909 1.00 71.12 176 ILE A O 1
ATOM 1303 N N . ALA A 1 177 ? 36.970 -4.208 -43.557 1.00 72.75 177 ALA A N 1
ATOM 1304 C CA . ALA A 1 177 ? 37.622 -3.702 -42.350 1.00 72.75 177 ALA A CA 1
ATOM 1305 C C . ALA A 1 177 ? 38.848 -4.542 -41.945 1.00 72.75 177 ALA A C 1
ATOM 1307 O O . ALA A 1 177 ? 39.925 -3.986 -41.728 1.00 72.75 177 ALA A O 1
ATOM 1308 N N . ALA A 1 178 ? 38.712 -5.874 -41.916 1.00 76.56 178 ALA A N 1
ATOM 1309 C CA . ALA A 1 178 ? 39.829 -6.783 -41.640 1.00 76.56 178 ALA A CA 1
ATOM 1310 C C . ALA A 1 178 ? 40.911 -6.695 -42.725 1.00 76.56 178 ALA A C 1
ATOM 1312 O O . ALA A 1 178 ? 42.103 -6.754 -42.447 1.00 76.56 178 ALA A O 1
ATOM 1313 N N . LYS A 1 179 ? 40.499 -6.489 -43.975 1.00 79.88 179 LYS A N 1
ATOM 1314 C CA . LYS A 1 179 ? 41.414 -6.279 -45.089 1.00 79.88 179 LYS A CA 1
ATOM 1315 C C . LYS A 1 179 ? 42.218 -4.986 -44.951 1.00 79.88 179 LYS A C 1
ATOM 1317 O O . LYS A 1 179 ? 43.420 -4.994 -45.197 1.00 79.88 179 LYS A O 1
ATOM 1322 N N . ARG A 1 180 ? 41.580 -3.879 -44.549 1.00 76.50 180 ARG A N 1
ATOM 1323 C CA . ARG A 1 180 ? 42.236 -2.569 -44.384 1.00 76.50 180 ARG A CA 1
ATOM 1324 C C . ARG A 1 180 ? 43.408 -2.642 -43.409 1.00 76.50 180 ARG A C 1
ATOM 1326 O O . ARG A 1 180 ? 44.473 -2.131 -43.741 1.00 76.50 180 ARG A O 1
ATOM 1333 N N . SER A 1 181 ? 43.248 -3.306 -42.262 1.00 77.94 181 SER A N 1
ATOM 1334 C CA . SER A 1 181 ? 44.324 -3.424 -41.267 1.00 77.94 181 SER A CA 1
ATOM 1335 C C . SER A 1 181 ? 45.548 -4.171 -41.810 1.00 77.94 181 SER A C 1
ATOM 1337 O O . SER A 1 181 ? 46.675 -3.736 -41.583 1.00 77.94 181 SER A O 1
ATOM 1339 N N . THR A 1 182 ? 45.349 -5.233 -42.596 1.00 81.88 182 THR A N 1
ATOM 1340 C CA . THR A 1 182 ? 46.445 -5.963 -43.254 1.00 81.88 182 THR A CA 1
ATOM 1341 C C . THR A 1 182 ? 47.045 -5.176 -44.422 1.00 81.88 182 THR A C 1
ATOM 1343 O O . THR A 1 182 ? 48.263 -5.147 -44.597 1.00 81.88 182 THR A O 1
ATOM 1346 N N . CYS A 1 183 ? 46.214 -4.498 -45.217 1.00 84.12 183 CYS A N 1
ATOM 1347 C CA . CYS A 1 183 ? 46.667 -3.762 -46.394 1.00 84.12 183 CYS A CA 1
ATOM 1348 C C . CYS A 1 183 ? 47.596 -2.596 -46.046 1.00 84.12 183 CYS A C 1
ATOM 1350 O O . CYS A 1 183 ? 48.545 -2.396 -46.791 1.00 84.12 183 CYS A O 1
ATOM 1352 N N . TYR A 1 184 ? 47.418 -1.898 -44.916 1.00 83.44 184 TYR A N 1
ATOM 1353 C CA . TYR A 1 184 ? 48.336 -0.820 -44.500 1.00 83.44 184 TYR A CA 1
ATOM 1354 C C . TYR A 1 184 ? 49.799 -1.270 -44.375 1.00 83.44 184 TYR A C 1
ATOM 1356 O O . TYR A 1 184 ? 50.716 -0.471 -44.561 1.00 83.44 184 TYR A O 1
ATOM 1364 N N . GLN A 1 185 ? 50.027 -2.551 -44.076 1.00 84.44 185 GLN A N 1
ATOM 1365 C CA . GLN A 1 185 ? 51.371 -3.109 -43.955 1.00 84.44 185 GLN A CA 1
ATOM 1366 C C . GLN A 1 185 ? 51.902 -3.721 -45.251 1.00 84.44 185 GLN A C 1
ATOM 1368 O O . GLN A 1 185 ? 53.106 -3.967 -45.3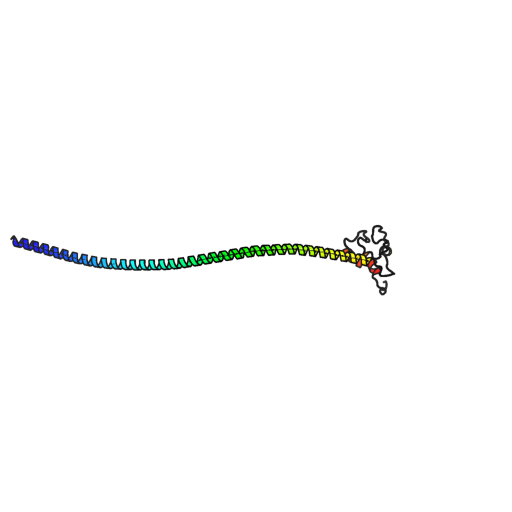48 1.00 84.44 185 GLN A O 1
ATOM 1373 N N . CYS A 1 186 ? 51.041 -3.917 -46.250 1.00 87.38 186 CYS A N 1
ATOM 1374 C CA . CYS A 1 186 ? 51.403 -4.511 -47.526 1.00 87.38 186 CYS A CA 1
ATOM 1375 C C . CYS A 1 186 ? 52.266 -3.559 -48.360 1.00 87.38 186 CYS A C 1
ATOM 1377 O O . CYS A 1 186 ? 51.969 -2.374 -4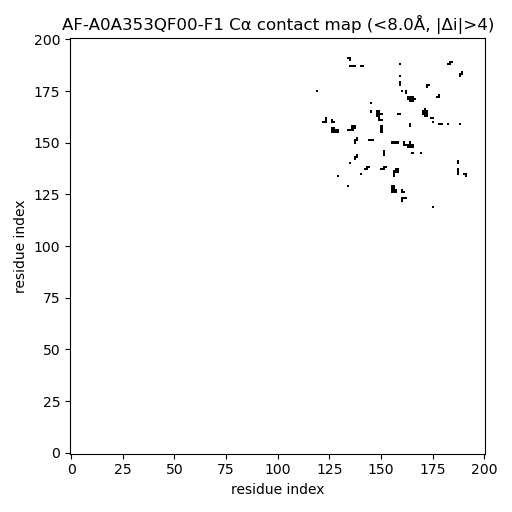8.503 1.00 87.38 186 CYS A O 1
ATOM 1379 N N . GLU A 1 187 ? 53.307 -4.111 -48.971 1.00 87.94 187 GLU A N 1
ATOM 1380 C CA . GLU A 1 187 ? 54.199 -3.406 -49.890 1.00 87.94 187 GLU A CA 1
ATOM 1381 C C . GLU A 1 187 ? 53.441 -2.726 -51.035 1.00 87.94 187 GLU A C 1
ATOM 1383 O O . GLU A 1 187 ? 53.672 -1.559 -51.310 1.00 87.94 187 GLU A O 1
ATOM 1388 N N . VAL A 1 188 ? 52.450 -3.404 -51.625 1.00 87.94 188 VAL A N 1
ATOM 1389 C CA . VAL A 1 188 ? 51.616 -2.854 -52.707 1.00 87.94 188 VAL A CA 1
ATOM 1390 C C . VAL A 1 188 ? 50.904 -1.570 -52.277 1.00 87.94 188 VAL A C 1
ATOM 1392 O O . VAL A 1 188 ? 50.809 -0.618 -53.048 1.00 87.94 188 VAL A O 1
ATOM 1395 N N . PHE A 1 189 ? 50.408 -1.531 -51.039 1.00 86.69 189 PHE A N 1
ATOM 1396 C CA . PHE A 1 189 ? 49.774 -0.340 -50.486 1.00 86.69 189 PHE A CA 1
ATOM 1397 C C . PHE A 1 189 ? 50.813 0.753 -50.225 1.00 86.69 189 PHE A C 1
ATOM 1399 O O . PHE A 1 189 ? 50.618 1.887 -50.645 1.00 86.69 189 PHE A O 1
ATOM 1406 N N . LYS A 1 190 ? 51.942 0.413 -49.589 1.00 86.75 190 LYS A N 1
ATOM 1407 C CA . LYS A 1 190 ? 53.024 1.364 -49.283 1.00 86.75 190 LYS A CA 1
ATOM 1408 C C . LYS A 1 190 ? 53.582 2.020 -50.548 1.00 86.75 190 LYS A C 1
ATOM 1410 O O . LYS A 1 190 ? 53.660 3.242 -50.592 1.00 86.75 190 LYS A O 1
ATOM 1415 N N . THR A 1 191 ? 53.881 1.243 -51.589 1.00 86.12 191 THR A N 1
ATOM 1416 C CA . THR A 1 191 ? 54.411 1.734 -52.872 1.00 86.12 191 THR A CA 1
ATOM 1417 C C . THR A 1 191 ? 53.493 2.772 -53.509 1.00 86.12 191 THR A C 1
ATOM 1419 O O . THR A 1 191 ? 53.955 3.835 -53.899 1.00 86.12 191 THR A O 1
ATOM 1422 N N . ASN A 1 192 ? 52.184 2.520 -53.538 1.00 83.50 192 ASN A N 1
ATOM 1423 C CA . ASN A 1 192 ? 51.226 3.438 -54.158 1.00 83.50 192 ASN A CA 1
ATOM 1424 C C . ASN A 1 192 ? 50.863 4.655 -53.279 1.00 83.50 192 ASN A C 1
ATOM 1426 O O . ASN A 1 192 ? 50.311 5.642 -53.775 1.00 83.50 192 ASN A O 1
ATOM 1430 N N . GLN A 1 193 ? 51.168 4.603 -51.979 1.00 79.19 193 GLN A N 1
ATOM 1431 C CA . GLN A 1 193 ? 50.897 5.681 -51.021 1.00 79.19 193 GLN A CA 1
ATOM 1432 C C . GLN A 1 193 ? 52.085 6.627 -50.806 1.00 79.19 193 GLN A C 1
ATOM 1434 O O . GLN A 1 193 ? 51.878 7.705 -50.253 1.00 79.19 193 GLN A O 1
ATOM 1439 N N . ARG A 1 194 ? 53.291 6.273 -51.270 1.00 74.06 194 ARG A N 1
ATOM 1440 C CA . ARG A 1 194 ? 54.445 7.184 -51.294 1.00 74.06 194 ARG A CA 1
ATOM 1441 C C . ARG A 1 194 ? 54.097 8.422 -52.120 1.00 74.06 194 ARG A C 1
ATOM 1443 O O . ARG A 1 194 ? 53.627 8.306 -53.250 1.00 74.06 194 ARG A O 1
ATOM 1450 N N . THR A 1 195 ? 54.238 9.607 -51.544 1.00 60.47 195 THR A N 1
ATOM 1451 C CA . THR A 1 195 ? 54.249 10.865 -52.303 1.00 60.47 195 THR A CA 1
ATOM 1452 C C . THR A 1 195 ? 55.649 11.070 -52.877 1.00 60.47 195 THR A C 1
ATOM 1454 O O . THR A 1 195 ? 56.604 10.555 -52.298 1.00 60.47 195 THR A O 1
ATOM 1457 N N . ASP A 1 196 ? 55.788 11.827 -53.970 1.00 57.12 196 ASP A N 1
ATOM 1458 C CA . ASP A 1 196 ? 57.041 12.050 -54.735 1.00 57.12 196 ASP A CA 1
ATOM 1459 C C . ASP A 1 196 ? 58.231 12.632 -53.930 1.00 57.12 196 ASP A C 1
ATOM 1461 O O . ASP A 1 196 ? 59.263 12.996 -54.487 1.00 57.12 196 ASP A O 1
ATOM 1465 N N . SER A 1 197 ? 58.101 12.747 -52.609 1.00 51.03 197 SER A N 1
ATOM 1466 C CA . SER A 1 197 ? 59.038 13.363 -51.676 1.00 51.03 197 SER A CA 1
ATOM 1467 C C . SER A 1 197 ? 59.763 12.386 -50.738 1.00 51.03 197 SER A C 1
ATOM 1469 O O . SER A 1 197 ? 60.520 12.852 -49.890 1.00 51.03 197 SER A O 1
ATOM 1471 N N . GLU A 1 198 ? 59.560 11.067 -50.833 1.00 47.34 198 GLU A N 1
ATOM 1472 C CA . GLU A 1 198 ? 60.297 10.094 -50.002 1.00 47.34 198 GLU A CA 1
ATOM 1473 C C . GLU A 1 198 ? 61.362 9.331 -50.814 1.00 47.34 198 GLU A C 1
ATOM 1475 O O . GLU A 1 198 ? 61.014 8.617 -51.758 1.00 47.34 198 GLU A O 1
ATOM 1480 N N . PRO A 1 199 ? 62.662 9.445 -50.468 1.00 45.66 199 PRO A N 1
ATOM 1481 C CA . PRO A 1 199 ? 63.718 8.721 -51.163 1.00 45.66 199 PRO A CA 1
ATOM 1482 C C . PRO A 1 199 ? 63.660 7.221 -50.847 1.00 45.66 199 PRO A C 1
ATOM 1484 O O . PRO A 1 199 ? 63.437 6.806 -49.710 1.00 45.66 199 PRO A O 1
ATOM 1487 N N . VAL A 1 200 ? 63.889 6.408 -51.880 1.00 49.91 200 VAL A N 1
ATOM 1488 C CA . VAL A 1 200 ? 64.007 4.949 -51.788 1.00 49.91 200 VAL A CA 1
ATOM 1489 C C . VAL A 1 200 ? 65.308 4.609 -51.055 1.00 49.91 200 VAL A C 1
ATOM 1491 O O . VAL A 1 200 ? 66.389 4.878 -51.575 1.00 49.91 200 VAL A O 1
ATOM 1494 N N . SER A 1 201 ? 65.197 4.050 -49.849 1.00 40.62 201 SER A N 1
ATOM 1495 C CA . SER A 1 201 ? 66.296 3.396 -49.121 1.00 40.62 201 SER A CA 1
ATOM 1496 C C . SER A 1 201 ? 66.388 1.921 -49.476 1.00 40.62 201 SER A C 1
ATOM 1498 O O . SER A 1 201 ? 65.315 1.272 -49.397 1.00 40.62 201 SER A O 1
#

pLDDT: mean 88.03, std 12.05, range [40.62, 98.38]